Protein 7EID (pdb70)

Structure (mmCIF, N/CA/C/O backbone):
data_7EID
#
_entry.id   7EID
#
_cell.length_a   42.963
_cell.length_b   44.913
_cell.length_c   58.797
_cell.angle_alpha   84.86
_cell.angle_beta   86.09
_cell.angle_gamma   66.33
#
_symmetry.space_group_name_H-M   'P 1'
#
loop_
_entity.id
_entity.type
_entity.pdbx_description
1 polymer 'Protein AF-9'
2 polymer 'Histone H4'
3 non-polymer GLYCEROL
4 water water
#
loop_
_atom_site.group_PDB
_atom_site.id
_atom_site.type_symbol
_atom_site.label_atom_id
_atom_site.label_alt_id
_atom_site.label_comp_id
_atom_site.label_asym_id
_atom_site.label_entity_id
_atom_site.label_seq_id
_atom_site.pdbx_PDB_ins_code
_atom_site.Cartn_x
_atom_site.Cartn_y
_atom_site.Cartn_z
_atom_site.occupancy
_atom_site.B_iso_or_equiv
_atom_site.auth_seq_id
_atom_site.auth_comp_id
_atom_site.auth_asym_id
_atom_site.auth_atom_id
_atom_site.pdbx_PDB_model_num
ATOM 1 N N . MET A 1 8 ? 4.936 -9.694 -34.496 1.00 47.22 1 MET A N 1
ATOM 2 C CA . MET A 1 8 ? 3.582 -9.284 -34.968 1.00 46.71 1 MET A CA 1
ATOM 3 C C . MET A 1 8 ? 2.628 -10.475 -34.896 1.00 46.12 1 MET A C 1
ATOM 4 O O . MET A 1 8 ? 1.411 -10.294 -34.898 1.00 47.69 1 MET A O 1
ATOM 6 N N . ALA A 1 9 ? 3.190 -11.689 -34.829 1.00 44.56 2 ALA A N 1
ATOM 7 C CA . ALA A 1 9 ? 2.389 -12.890 -34.641 1.00 43.75 2 ALA A CA 1
ATOM 8 C C . ALA A 1 9 ? 1.942 -13.000 -33.185 1.00 43.25 2 ALA A C 1
ATOM 9 O O . ALA A 1 9 ? 0.849 -13.490 -32.908 1.00 42.29 2 ALA A O 1
ATOM 11 N N . SER A 1 10 ? 2.798 -12.531 -32.268 1.00 42.35 3 SER A N 1
ATOM 12 C CA . SER A 1 10 ? 2.620 -12.786 -30.848 1.00 41.70 3 SER A CA 1
ATOM 13 C C . SER A 1 10 ? 2.169 -11.526 -30.116 1.00 41.12 3 SER A C 1
ATOM 14 O O . SER A 1 10 ? 2.622 -10.422 -30.415 1.00 39.50 3 SER A O 1
ATOM 17 N N . SER A 1 11 ? 1.271 -11.734 -29.147 1.00 41.63 4 SER A N 1
ATOM 18 C CA . SER A 1 11 ? 0.774 -10.710 -28.245 1.00 41.03 4 SER A CA 1
ATOM 19 C C . SER A 1 11 ? 0.898 -11.221 -26.811 1.00 42.01 4 SER A C 1
ATOM 20 O O . SER A 1 11 ? 0.951 -12.428 -26.581 1.00 40.61 4 SER A O 1
ATOM 23 N N . CYS A 1 12 ? 0.927 -10.292 -25.849 1.00 42.90 5 CYS A N 1
ATOM 24 C CA . CYS A 1 12 ? 1.245 -10.645 -24.475 1.00 43.51 5 CYS A CA 1
ATOM 25 C C . CYS A 1 12 ? 0.398 -9.831 -23.501 1.00 41.70 5 CYS A C 1
ATOM 26 O O . CYS A 1 12 ? 0.248 -8.620 -23.656 1.00 41.34 5 CYS A O 1
ATOM 29 N N . ALA A 1 13 ? -0.154 -10.527 -22.501 1.00 39.48 6 ALA A N 1
ATOM 30 C CA . ALA A 1 13 ? -0.830 -9.908 -21.373 1.00 36.56 6 ALA A CA 1
ATOM 31 C C . ALA A 1 13 ? -0.235 -10.463 -20.083 1.00 35.91 6 ALA A C 1
ATOM 32 O O . ALA A 1 13 ? -0.288 -11.668 -19.839 1.00 34.45 6 ALA A O 1
ATOM 34 N N . VAL A 1 14 ? 0.353 -9.569 -19.280 1.00 35.32 7 VAL A N 1
ATOM 35 C CA . VAL A 1 14 ? 0.991 -9.954 -18.033 1.00 34.79 7 VAL A CA 1
ATOM 36 C C . VAL A 1 14 ? 0.129 -9.461 -16.874 1.00 34.92 7 VAL A C 1
ATOM 37 O O . VAL A 1 14 ? -0.238 -8.289 -16.815 1.00 34.66 7 VAL A O 1
ATOM 41 N N . GLN A 1 15 ? -0.170 -10.378 -15.953 1.00 34.08 8 GLN A N 1
ATOM 42 C CA . GLN A 1 15 ? -1.021 -10.095 -14.812 1.00 34.93 8 GLN A CA 1
ATOM 43 C C . GLN A 1 15 ? -0.197 -10.244 -13.532 1.00 33.59 8 GLN A C 1
ATOM 44 O O . GLN A 1 15 ? 0.561 -11.202 -13.394 1.00 33.29 8 GLN A O 1
ATOM 50 N N . VAL A 1 16 ? -0.333 -9.275 -12.614 1.00 31.56 9 VAL A N 1
ATOM 51 C CA . VAL A 1 16 ? 0.371 -9.324 -11.338 1.00 31.23 9 VAL A CA 1
ATOM 52 C C . VAL A 1 16 ? -0.611 -9.113 -10.189 1.00 30.15 9 VAL A C 1
ATOM 53 O O . VAL A 1 16 ? -1.544 -8.318 -10.286 1.00 30.20 9 VAL A O 1
ATOM 57 N N . LYS A 1 17 ? -0.368 -9.833 -9.092 1.00 29.44 10 LYS A N 1
ATOM 58 C CA . LYS A 1 17 ? -1.250 -9.797 -7.940 1.00 28.95 10 LYS A CA 1
ATOM 59 C C . LYS A 1 17 ? -0.636 -8.926 -6.848 1.00 27.30 10 LYS A C 1
ATOM 60 O O . LYS A 1 17 ? 0.504 -9.139 -6.437 1.00 27.35 10 LYS A O 1
ATOM 66 N N . LEU A 1 18 ? -1.409 -7.926 -6.416 1.00 25.74 11 LEU A N 1
ATOM 67 C CA . LEU A 1 18 ? -1.070 -7.107 -5.266 1.00 24.85 11 LEU A CA 1
ATOM 68 C C . LEU A 1 18 ? -2.048 -7.435 -4.148 1.00 24.56 11 LEU A C 1
ATOM 69 O O . LEU A 1 18 ? -3.199 -7.786 -4.402 1.00 24.45 11 LEU A O 1
ATOM 74 N N . GLU A 1 19 ? -1.572 -7.305 -2.910 1.00 23.30 12 GLU A N 1
ATOM 75 C CA . GLU A 1 19 ? -2.441 -7.418 -1.756 1.00 23.05 12 GLU A CA 1
ATOM 76 C C . GLU A 1 19 ? -2.296 -6.144 -0.932 1.00 21.95 12 GLU A C 1
ATOM 77 O O . GLU A 1 19 ? -1.198 -5.800 -0.498 1.00 21.75 12 GLU A O 1
ATOM 83 N N . LEU A 1 20 ? -3.414 -5.437 -0.756 1.00 21.30 13 LEU A N 1
ATOM 84 C CA . LEU A 1 20 ? -3.480 -4.305 0.153 1.00 20.77 13 LEU A CA 1
ATOM 85 C C . LEU A 1 20 ? -4.207 -4.766 1.413 1.00 20.00 13 LEU A C 1
ATOM 86 O O . LEU A 1 20 ? -5.105 -5.597 1.339 1.00 20.32 13 LEU A O 1
ATOM 91 N N . GLY A 1 21 ? -3.818 -4.230 2.571 1.00 19.42 14 GLY A N 1
ATOM 92 C CA . GLY A 1 21 ? -4.514 -4.599 3.790 1.00 19.10 14 GLY A CA 1
ATOM 93 C C . GLY A 1 21 ? -4.094 -3.752 4.984 1.00 19.54 14 GLY A C 1
ATOM 94 O O . GLY A 1 21 ? -3.190 -2.924 4.885 1.00 19.06 14 GLY A O 1
ATOM 95 N N . HIS A 1 22 ? -4.773 -3.979 6.112 1.00 19.40 15 HIS A N 1
ATOM 96 C CA . HIS A 1 22 ? -4.457 -3.262 7.334 1.00 19.94 15 HIS A CA 1
ATOM 97 C C . HIS A 1 22 ? -4.907 -4.046 8.563 1.00 20.84 15 HIS A C 1
ATOM 98 O O . HIS A 1 22 ? -5.807 -4.884 8.501 1.00 20.47 15 HIS A O 1
ATOM 105 N N . ARG A 1 23 ? -4.224 -3.761 9.670 1.00 22.70 16 ARG A N 1
ATOM 106 C CA . ARG A 1 23 ? -4.620 -4.220 10.987 1.00 25.11 16 ARG A CA 1
ATOM 107 C C . ARG A 1 23 ? -4.794 -2.988 11.864 1.00 25.17 16 ARG A C 1
ATOM 108 O O . ARG A 1 23 ? -4.101 -1.992 11.667 1.00 24.40 16 ARG A O 1
ATOM 116 N N . ALA A 1 24 ? -5.729 -3.075 12.815 1.00 25.66 17 ALA A N 1
ATOM 117 C CA . ALA A 1 24 ? -6.006 -1.990 13.741 1.00 27.55 17 ALA A CA 1
ATOM 118 C C . ALA A 1 24 ? -6.474 -2.577 15.067 1.00 29.32 17 ALA A C 1
ATOM 119 O O . ALA A 1 24 ? -7.361 -3.428 15.095 1.00 29.82 17 ALA A O 1
ATOM 121 N N . GLN A 1 25 ? -5.862 -2.096 16.154 1.00 31.77 18 GLN A N 1
ATOM 122 C CA . GLN A 1 25 ? -6.131 -2.583 17.495 1.00 33.47 18 GLN A CA 1
ATOM 123 C C . GLN A 1 25 ? -6.238 -1.387 18.437 1.00 32.28 18 GLN A C 1
ATOM 124 O O . GLN A 1 25 ? -5.484 -0.424 18.309 1.00 30.43 18 GLN A O 1
ATOM 130 N N . VAL A 1 26 ? -7.187 -1.462 19.377 1.00 31.88 19 VAL A N 1
ATOM 131 C CA . VAL A 1 26 ? -7.333 -0.447 20.410 1.00 33.02 19 VAL A CA 1
ATOM 132 C C . VAL A 1 26 ? -6.179 -0.596 21.400 1.00 33.70 19 VAL A C 1
ATOM 133 O O . VAL A 1 26 ? -5.854 -1.706 21.815 1.00 35.55 19 VAL A O 1
ATOM 137 N N . ARG A 1 27 ? -5.559 0.535 21.755 1.00 35.41 20 ARG A N 1
ATOM 138 C CA . ARG A 1 27 ? -4.466 0.569 22.715 1.00 37.97 20 ARG A CA 1
ATOM 139 C C . ARG A 1 27 ? -5.003 0.284 24.116 1.00 41.25 20 ARG A C 1
ATOM 140 O O . ARG A 1 27 ? -6.161 0.573 24.414 1.00 41.37 20 ARG A O 1
ATOM 148 N N . LYS A 1 28 ? -4.141 -0.283 24.970 1.00 45.80 21 LYS A N 1
ATOM 149 C CA . LYS A 1 28 ? -4.473 -0.502 26.369 1.00 48.85 21 LYS A CA 1
ATOM 150 C C . LYS A 1 28 ? -4.647 0.853 27.052 1.00 49.25 21 LYS A C 1
ATOM 151 O O . LYS A 1 28 ? -5.611 1.060 27.786 1.00 49.68 21 LYS A O 1
ATOM 157 N N . LYS A 1 29 ? -3.713 1.773 26.777 1.00 50.24 22 LYS A N 1
ATOM 158 C CA . LYS A 1 29 ? -3.827 3.155 27.215 1.00 50.93 22 LYS A CA 1
ATOM 159 C C . LYS A 1 29 ? -3.620 4.077 26.017 1.00 49.71 22 LYS A C 1
ATOM 160 O O . LYS A 1 29 ? -2.679 3.888 25.247 1.00 49.20 22 LYS A O 1
ATOM 166 N N . PRO A 1 30 ? -4.489 5.097 25.816 1.00 47.90 23 PRO A N 1
ATOM 167 C CA . PRO A 1 30 ? -4.297 6.070 24.740 1.00 46.77 23 PRO A CA 1
ATOM 168 C C . PRO A 1 30 ? -3.061 6.939 24.957 1.00 46.31 23 PRO A C 1
ATOM 169 O O . PRO A 1 30 ? -2.649 7.160 26.093 1.00 47.11 23 PRO A O 1
ATOM 173 N N . THR A 1 31 ? -2.487 7.426 23.849 1.00 44.27 24 THR A N 1
ATOM 174 C CA . THR A 1 31 ? -1.293 8.257 23.874 1.00 42.59 24 THR A CA 1
ATOM 175 C C . THR A 1 31 ? -1.622 9.619 24.481 1.00 43.45 24 THR A C 1
ATOM 176 O O . THR A 1 31 ? -2.789 9.948 24.687 1.00 42.67 24 THR A O 1
ATOM 180 N N . VAL A 1 32 ? -0.570 10.412 24.722 1.00 45.54 25 VAL A N 1
ATOM 181 C CA . VAL A 1 32 ? -0.679 11.730 25.330 1.00 45.85 25 VAL A CA 1
ATOM 182 C C . VAL A 1 32 ? -1.527 12.645 24.449 1.00 45.53 25 VAL A C 1
ATOM 183 O O . VAL A 1 32 ? -2.153 13.575 24.952 1.00 47.64 25 VAL A O 1
ATOM 187 N N . GLU A 1 33 ? -1.548 12.369 23.137 1.00 43.76 26 GLU A N 1
ATOM 188 C CA . GLU A 1 33 ? -2.277 13.197 22.188 1.00 41.14 26 GLU A CA 1
ATOM 189 C C . GLU A 1 33 ? -3.736 12.753 22.126 1.00 38.71 26 GLU A C 1
ATOM 190 O O . GLU A 1 33 ? -4.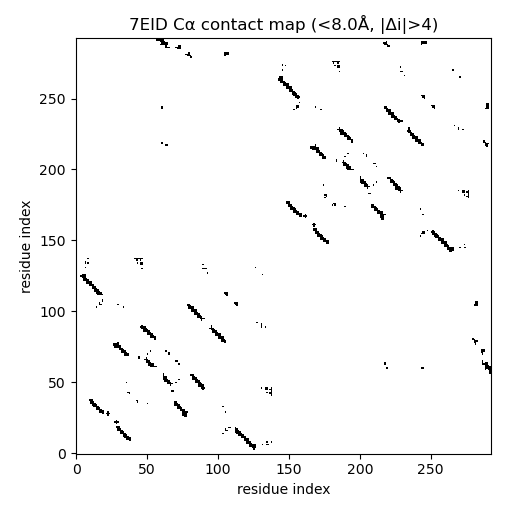574 13.448 21.558 1.00 38.34 26 GLU A O 1
ATOM 196 N N . GLY A 1 34 ? -4.025 11.584 22.705 1.00 36.77 27 GLY A N 1
ATOM 197 C CA . GLY A 1 34 ? -5.368 11.032 22.691 1.00 35.38 27 GLY A CA 1
ATOM 198 C C . GLY A 1 34 ? -5.579 10.046 21.543 1.00 34.28 27 GLY A C 1
ATOM 199 O O . GLY A 1 34 ? -6.708 9.845 21.103 1.00 34.33 27 GLY A O 1
ATOM 200 N N . PHE A 1 35 ? -4.485 9.438 21.063 1.00 32.05 28 PHE A N 1
ATOM 201 C CA . PHE A 1 35 ? -4.576 8.413 20.033 1.00 30.36 28 PHE A CA 1
ATOM 202 C C . PHE A 1 35 ? -4.956 7.088 20.687 1.00 29.19 28 PHE A C 1
ATOM 203 O O . PHE A 1 35 ? -4.238 6.594 21.551 1.00 29.28 28 PHE A O 1
ATOM 211 N N . THR A 1 36 ? -6.077 6.512 20.239 1.00 28.11 29 THR A N 1
ATOM 212 C CA . THR A 1 36 ? -6.707 5.392 20.919 1.00 27.80 29 THR A CA 1
ATOM 213 C C . THR A 1 36 ? -6.355 4.066 20.245 1.00 27.48 29 THR A C 1
ATOM 214 O O . THR A 1 36 ? -6.494 3.007 20.860 1.00 26.67 29 THR A O 1
ATOM 218 N N . HIS A 1 37 ? -5.925 4.137 18.978 1.00 26.00 30 HIS A N 1
ATOM 219 C CA . HIS A 1 37 ? -5.714 2.952 18.162 1.00 25.81 30 HIS A CA 1
ATOM 220 C C . HIS A 1 37 ? -4.283 2.907 17.636 1.00 25.42 30 HIS A C 1
ATOM 221 O O . HIS A 1 37 ? -3.692 3.941 17.326 1.00 25.56 30 HIS A O 1
ATOM 228 N N . ASP A 1 38 ? -3.758 1.683 17.515 1.00 25.53 31 ASP A N 1
ATOM 229 C CA . ASP A 1 38 ? -2.562 1.415 16.733 1.00 25.53 31 ASP A CA 1
ATOM 230 C C . ASP A 1 38 ? -2.982 0.696 15.455 1.00 24.53 31 ASP A C 1
ATOM 231 O O . ASP A 1 38 ? -3.770 -0.247 15.499 1.00 24.16 31 ASP A O 1
ATOM 236 N N . TRP A 1 39 ? -2.451 1.148 14.315 1.00 23.48 32 TRP A N 1
ATOM 237 C CA . TRP A 1 39 ? -2.769 0.479 13.066 1.00 22.44 32 TRP A CA 1
ATOM 238 C C . TRP A 1 39 ? -1.533 0.324 12.184 1.00 22.06 32 TRP A C 1
ATOM 239 O O . TRP A 1 39 ? -0.499 0.942 12.424 1.00 21.83 32 TRP A O 1
ATOM 250 N N . MET A 1 40 ? -1.674 -0.528 11.165 1.00 21.63 33 MET A N 1
ATOM 251 C CA . MET A 1 40 ? -0.631 -0.787 10.191 1.00 21.36 33 MET A CA 1
ATOM 252 C C . MET A 1 40 ? -1.305 -1.058 8.851 1.00 20.33 33 MET A C 1
ATOM 253 O O . MET A 1 40 ? -2.259 -1.828 8.784 1.00 19.42 33 MET A O 1
ATOM 258 N N . VAL A 1 41 ? -0.823 -0.380 7.803 1.00 19.05 34 VAL A N 1
ATOM 259 C CA . VAL A 1 41 ? -1.346 -0.555 6.458 1.00 18.56 34 VAL A CA 1
ATOM 260 C C . VAL A 1 41 ? -0.205 -1.066 5.582 1.00 18.52 34 VAL A C 1
ATOM 261 O O . VAL A 1 41 ? 0.949 -0.728 5.831 1.00 18.40 34 VAL A O 1
ATOM 265 N N . PHE A 1 42 ? -0.520 -1.891 4.575 1.00 18.44 35 PHE A N 1
ATOM 266 C CA . PHE A 1 42 ? 0.546 -2.472 3.774 1.00 18.66 35 PHE A CA 1
ATOM 267 C C . PHE A 1 42 ? 0.113 -2.702 2.330 1.00 18.62 35 PHE A C 1
ATOM 268 O O . PHE A 1 42 ? -1.075 -2.771 2.020 1.00 18.44 35 PHE A O 1
ATOM 276 N N . VAL A 1 43 ? 1.124 -2.812 1.462 1.00 18.34 36 VAL A N 1
ATOM 277 C CA . VAL A 1 43 ? 1.005 -3.345 0.115 1.00 18.77 36 VAL A CA 1
ATOM 278 C C . VAL A 1 43 ? 2.069 -4.430 -0.004 1.00 19.14 36 VAL A C 1
ATOM 279 O O . VAL A 1 43 ? 3.229 -4.202 0.343 1.00 18.79 36 VAL A O 1
ATOM 283 N N . ARG A 1 44 ? 1.658 -5.609 -0.478 1.00 19.03 37 ARG A N 1
ATOM 284 C CA . ARG A 1 44 ? 2.581 -6.719 -0.619 1.00 19.57 37 ARG A CA 1
ATOM 285 C C . ARG A 1 44 ? 2.151 -7.588 -1.795 1.00 19.70 37 ARG A C 1
ATOM 286 O O . ARG A 1 44 ? 1.081 -7.391 -2.369 1.00 19.31 37 ARG A O 1
ATOM 294 N N . GLY A 1 45 ? 3.014 -8.549 -2.139 1.00 20.70 38 GLY A N 1
ATOM 295 C CA . GLY A 1 45 ? 2.657 -9.595 -3.081 1.00 20.69 38 GLY A CA 1
ATOM 296 C C . GLY A 1 45 ? 2.192 -10.846 -2.341 1.00 21.42 38 GLY A C 1
ATOM 297 O O . GLY A 1 45 ? 2.237 -10.897 -1.109 1.00 20.78 38 GLY A O 1
ATOM 298 N N . PRO A 1 46 ? 1.714 -11.881 -3.070 1.00 21.82 39 PRO A N 1
ATOM 299 C CA . PRO A 1 46 ? 1.411 -13.182 -2.466 1.00 22.51 39 PRO A CA 1
ATOM 300 C C . PRO A 1 46 ? 2.662 -13.801 -1.846 1.00 23.07 39 PRO A C 1
ATOM 301 O O . PRO A 1 46 ? 3.759 -13.275 -2.017 1.00 22.35 39 PRO A O 1
ATOM 305 N N . GLU A 1 47 ? 2.487 -14.918 -1.125 1.00 24.99 40 GLU A N 1
ATOM 306 C CA . GLU A 1 47 ? 3.604 -15.674 -0.577 1.00 26.79 40 GLU A CA 1
ATOM 307 C C . GLU A 1 47 ? 4.552 -16.065 -1.708 1.00 27.04 40 GLU A C 1
ATOM 308 O O . GLU A 1 47 ? 4.102 -16.511 -2.760 1.00 26.04 40 GLU A O 1
ATOM 314 N N . HIS A 1 48 ? 5.859 -15.911 -1.457 1.00 28.87 41 HIS A N 1
ATOM 315 C CA . HIS A 1 48 ? 6.928 -16.340 -2.351 1.00 31.35 41 HIS A CA 1
ATOM 316 C C . HIS A 1 48 ? 7.027 -15.433 -3.577 1.00 32.31 41 HIS A C 1
ATOM 317 O O . HIS A 1 48 ? 7.496 -15.865 -4.630 1.00 33.07 41 HIS A O 1
ATOM 324 N N . SER A 1 49 ? 6.588 -14.176 -3.434 1.00 31.52 42 SER A N 1
ATOM 325 C CA . SER A 1 49 ? 6.642 -13.216 -4.526 1.00 32.04 42 SER A CA 1
ATOM 326 C C . SER A 1 49 ? 7.742 -12.190 -4.263 1.00 32.51 42 SER A C 1
ATOM 327 O O . SER A 1 49 ? 8.198 -12.037 -3.133 1.00 33.19 42 SER A O 1
ATOM 330 N N . ASN A 1 50 ? 8.151 -11.482 -5.321 1.00 33.01 43 ASN A N 1
ATOM 331 C CA . ASN A 1 50 ? 9.150 -10.433 -5.204 1.00 33.22 43 ASN A CA 1
ATOM 332 C C . ASN A 1 50 ? 8.709 -9.227 -6.031 1.00 31.20 43 ASN A C 1
ATOM 333 O O . ASN A 1 50 ? 9.263 -8.967 -7.095 1.00 31.25 43 ASN A O 1
ATOM 338 N N . ILE A 1 51 ? 7.733 -8.470 -5.512 1.00 29.30 44 ILE A N 1
ATOM 339 C CA . ILE A 1 51 ? 7.113 -7.395 -6.275 1.00 28.18 44 ILE A CA 1
ATOM 340 C C . ILE A 1 51 ? 8.076 -6.218 -6.443 1.00 27.69 44 ILE A C 1
ATOM 341 O O . ILE A 1 51 ? 7.856 -5.362 -7.297 1.00 27.13 44 ILE A O 1
ATOM 346 N N . GLN A 1 52 ? 9.153 -6.198 -5.650 1.00 28.54 45 GLN A N 1
ATOM 347 C CA . GLN A 1 52 ? 10.130 -5.120 -5.704 1.00 29.60 45 GLN A CA 1
ATOM 348 C C . GLN A 1 52 ? 10.799 -5.069 -7.078 1.00 29.66 45 GLN A C 1
ATOM 349 O O . GLN A 1 52 ? 11.339 -4.034 -7.462 1.00 29.34 45 GLN A O 1
ATOM 355 N N . HIS A 1 53 ? 10.739 -6.183 -7.822 1.00 30.33 46 HIS A N 1
ATOM 356 C CA . HIS A 1 53 ? 11.300 -6.242 -9.163 1.00 30.77 46 HIS A CA 1
ATOM 357 C C . HIS A 1 53 ? 10.648 -5.204 -10.076 1.00 30.29 46 HIS A C 1
ATOM 358 O O . HIS A 1 53 ? 11.312 -4.651 -10.950 1.00 30.36 46 HIS A O 1
ATOM 365 N N . PHE A 1 54 ? 9.354 -4.933 -9.864 1.00 28.82 47 PHE A N 1
ATOM 366 C CA . PHE A 1 54 ? 8.644 -4.017 -10.745 1.00 27.46 47 PHE A CA 1
ATOM 367 C C . PHE A 1 54 ? 8.116 -2.800 -9.986 1.00 27.32 47 PHE A C 1
ATOM 368 O O . PHE A 1 54 ? 7.643 -1.853 -10.610 1.00 27.96 47 PHE A O 1
ATOM 376 N N . VAL A 1 55 ? 8.182 -2.828 -8.650 1.00 26.41 48 VAL A N 1
ATOM 377 C CA . VAL A 1 55 ? 7.684 -1.707 -7.862 1.00 26.10 48 VAL A CA 1
ATOM 378 C C . VAL A 1 55 ? 8.840 -0.750 -7.577 1.00 26.31 48 VAL A C 1
ATOM 379 O O . VAL A 1 55 ? 9.844 -1.148 -6.986 1.00 25.60 48 VAL A O 1
ATOM 383 N N . GLU A 1 56 ? 8.679 0.509 -8.014 1.00 26.61 49 GLU A N 1
ATOM 384 C CA . GLU A 1 56 ? 9.661 1.554 -7.771 1.00 27.78 49 GLU A CA 1
ATOM 385 C C . GLU A 1 56 ? 9.541 2.044 -6.330 1.00 25.93 49 GLU A C 1
ATOM 386 O O . GLU A 1 56 ? 10.540 2.142 -5.621 1.00 24.54 49 GLU A O 1
ATOM 392 N N . LYS A 1 57 ? 8.309 2.370 -5.923 1.00 24.09 50 LYS A N 1
ATOM 393 C CA . LYS A 1 57 ? 8.017 2.818 -4.570 1.00 23.50 50 LYS A CA 1
ATOM 394 C C . LYS A 1 57 ? 6.512 2.731 -4.336 1.00 22.38 50 LYS A C 1
ATOM 395 O O . LYS A 1 57 ? 5.728 2.653 -5.281 1.00 22.64 50 LYS A O 1
ATOM 401 N N . VAL A 1 58 ? 6.124 2.758 -3.061 1.00 21.23 51 VAL A N 1
ATOM 402 C CA . VAL A 1 58 ? 4.721 2.868 -2.701 1.00 20.47 51 VAL A CA 1
ATOM 403 C C . VAL A 1 58 ? 4.564 4.136 -1.871 1.00 20.16 51 VAL A C 1
ATOM 404 O O . VAL A 1 58 ? 5.352 4.389 -0.961 1.00 19.99 51 VAL A O 1
ATOM 408 N N . VAL A 1 59 ? 3.545 4.929 -2.212 1.00 20.56 52 VAL A N 1
ATOM 409 C CA . VAL A 1 59 ? 3.252 6.149 -1.483 1.00 20.48 52 VAL A CA 1
ATOM 410 C C . VAL A 1 59 ? 1.901 5.984 -0.792 1.00 19.89 52 VAL A C 1
ATOM 411 O O . VAL A 1 59 ? 0.906 5.679 -1.445 1.00 20.25 52 VAL A O 1
ATOM 415 N N . PHE A 1 60 ? 1.895 6.172 0.534 1.00 19.39 53 PHE A N 1
ATOM 416 C CA . PHE A 1 60 ? 0.692 6.109 1.349 1.00 19.42 53 PHE A CA 1
ATOM 417 C C . PHE A 1 60 ? 0.299 7.525 1.754 1.00 19.95 53 PHE A C 1
ATOM 418 O O . PHE A 1 60 ? 1.019 8.176 2.512 1.00 19.92 53 PHE A O 1
ATOM 426 N N . HIS A 1 61 ? -0.843 7.992 1.238 1.00 20.31 54 HIS A N 1
ATOM 427 C CA . HIS A 1 61 ? -1.291 9.352 1.490 1.00 2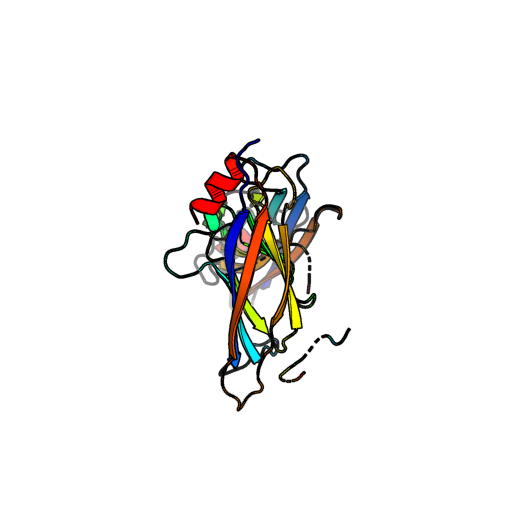0.59 54 HIS A CA 1
ATOM 428 C C . HIS A 1 61 ? -2.135 9.396 2.759 1.00 20.42 54 HIS A C 1
ATOM 429 O O . HIS A 1 61 ? -3.338 9.153 2.710 1.00 19.67 54 HIS A O 1
ATOM 436 N N . LEU A 1 62 ? -1.501 9.726 3.889 1.00 20.58 55 LEU A N 1
ATOM 437 C CA . LEU A 1 62 ? -2.207 9.754 5.162 1.00 22.01 55 LEU A CA 1
ATOM 438 C C . LEU A 1 62 ? -3.063 11.015 5.251 1.00 22.59 55 LEU A C 1
ATOM 439 O O . LEU A 1 62 ? -2.839 11.980 4.524 1.00 23.54 55 LEU A O 1
ATOM 444 N N . HIS A 1 63 ? -4.032 10.989 6.170 1.00 24.26 56 HIS A N 1
ATOM 445 C CA . HIS A 1 63 ? -4.878 12.132 6.470 1.00 26.02 56 HIS A CA 1
ATOM 446 C C . HIS A 1 63 ? -4.007 13.310 6.904 1.00 27.36 56 HIS A C 1
ATOM 447 O O . HIS A 1 63 ? -3.007 13.119 7.593 1.00 26.95 56 HIS A O 1
ATOM 454 N N . GLU A 1 64 ? -4.422 14.521 6.507 1.00 29.27 57 GLU A N 1
ATOM 455 C CA . GLU A 1 64 ? -3.635 15.740 6.635 1.00 31.45 57 GLU A CA 1
ATOM 456 C C . GLU A 1 64 ? -3.240 16.000 8.089 1.00 30.90 57 GLU A C 1
ATOM 457 O O . GLU A 1 64 ? -2.287 16.734 8.345 1.00 31.47 57 GLU A O 1
ATOM 463 N N . SER A 1 65 ? -3.964 15.386 9.034 1.00 29.04 58 SER A N 1
ATOM 464 C CA . SER A 1 65 ? -3.722 15.592 10.453 1.00 28.43 58 SER A CA 1
ATOM 465 C C . SER A 1 65 ? -2.433 14.904 10.902 1.00 27.75 58 SER A C 1
ATOM 466 O O . SER A 1 65 ? -1.921 15.200 11.979 1.00 27.41 58 SER A O 1
ATOM 469 N N . PHE A 1 66 ? -1.916 13.985 10.078 1.00 26.55 59 PHE A N 1
ATOM 470 C CA . PHE A 1 66 ? -0.659 13.317 10.380 1.00 26.17 59 PHE A CA 1
ATOM 471 C C . PHE A 1 66 ? 0.512 14.192 9.943 1.00 26.00 59 PHE A C 1
ATOM 472 O O . PHE A 1 66 ? 0.447 14.845 8.905 1.00 25.72 59 PHE A O 1
ATOM 480 N N . PRO A 1 67 ? 1.626 14.230 10.710 1.00 26.04 60 PRO A N 1
ATOM 481 C CA . PRO A 1 67 ? 2.841 14.893 10.238 1.00 26.20 60 PRO A CA 1
ATOM 482 C C . PRO A 1 67 ? 3.428 14.094 9.075 1.00 26.09 60 PRO A C 1
ATOM 483 O O . PRO A 1 67 ? 3.315 12.868 9.045 1.00 26.31 60 PRO A O 1
ATOM 487 N N . ARG A 1 68 ? 4.020 14.812 8.111 1.00 25.83 61 ARG A N 1
ATOM 488 C CA . ARG A 1 68 ? 4.668 14.225 6.945 1.00 26.52 61 ARG A CA 1
ATOM 489 C C . ARG A 1 68 ? 3.725 13.225 6.275 1.00 26.29 61 ARG A C 1
ATOM 490 O O . ARG A 1 68 ? 4.082 12.061 6.100 1.00 25.88 61 ARG A O 1
ATOM 498 N N . PRO A 1 69 ? 2.512 13.651 5.849 1.00 26.74 62 PRO A N 1
ATOM 499 C CA . PRO A 1 69 ? 1.435 12.714 5.513 1.00 26.92 62 PRO A CA 1
ATOM 500 C C . PRO A 1 69 ? 1.649 11.857 4.263 1.00 27.67 62 PRO A C 1
ATOM 501 O O . PRO A 1 69 ? 1.013 10.813 4.115 1.00 27.73 62 PRO A O 1
ATOM 505 N N . LYS A 1 70 ? 2.537 12.302 3.366 1.00 27.37 63 LYS A N 1
ATOM 506 C CA . LYS A 1 70 ? 2.807 11.557 2.146 1.00 27.24 63 LYS A CA 1
ATOM 507 C C . LYS A 1 70 ? 3.947 10.572 2.402 1.00 26.01 63 LYS A C 1
ATOM 508 O O . LYS A 1 70 ? 5.105 10.857 2.102 1.00 25.70 63 LYS A O 1
ATOM 514 N N . ARG A 1 71 ? 3.606 9.405 2.959 1.00 24.26 64 ARG A N 1
ATOM 515 C CA . ARG A 1 71 ? 4.614 8.456 3.407 1.00 23.55 64 ARG A CA 1
ATOM 516 C C . ARG A 1 71 ? 5.107 7.6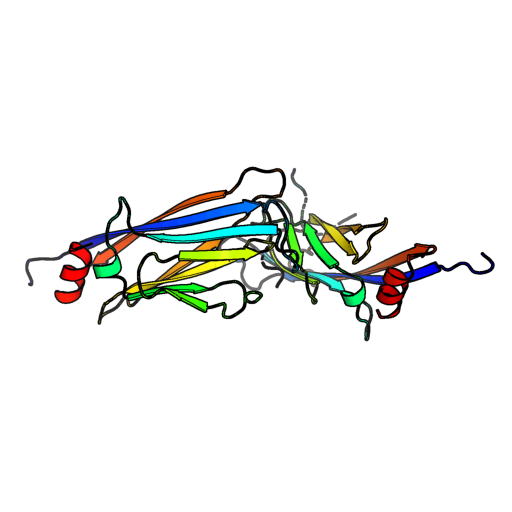34 2.220 1.00 23.23 64 ARG A C 1
ATOM 517 O O . ARG A 1 71 ? 4.307 7.116 1.445 1.00 22.64 64 ARG A O 1
ATOM 525 N N . VAL A 1 72 ? 6.435 7.515 2.098 1.00 22.76 65 VAL A N 1
ATOM 526 C CA . VAL A 1 72 ? 7.043 6.899 0.930 1.00 23.41 65 VAL A CA 1
ATOM 527 C C . VAL A 1 72 ? 7.825 5.662 1.370 1.00 23.87 65 VAL A C 1
ATOM 528 O O . VAL A 1 72 ? 8.630 5.730 2.294 1.00 23.55 65 VAL A O 1
ATOM 532 N N . CYS A 1 73 ? 7.575 4.533 0.698 1.00 24.11 66 CYS A N 1
ATOM 533 C CA . CYS A 1 73 ? 8.354 3.327 0.922 1.00 25.30 66 CYS A CA 1
ATOM 534 C C . CYS A 1 73 ? 8.982 2.897 -0.399 1.00 26.35 66 CYS A C 1
ATOM 535 O O . CYS A 1 73 ? 8.271 2.506 -1.321 1.00 24.88 66 CYS A O 1
ATOM 538 N N . LYS A 1 74 ? 10.317 2.977 -0.474 1.00 28.35 67 LYS A N 1
ATOM 539 C CA . LYS A 1 74 ? 11.035 2.670 -1.703 1.00 30.67 67 LYS A CA 1
ATOM 540 C C . LYS A 1 74 ? 11.474 1.210 -1.721 1.00 31.61 67 LYS A C 1
ATOM 541 O O . LYS A 1 74 ? 11.788 0.677 -2.783 1.00 33.35 67 LYS A O 1
ATOM 547 N N . ASP A 1 75 ? 11.493 0.578 -0.542 1.00 32.44 68 ASP A N 1
ATOM 548 C CA . ASP A 1 75 ? 11.941 -0.798 -0.409 1.00 33.37 68 ASP A CA 1
ATOM 549 C C . ASP A 1 75 ? 10.931 -1.573 0.431 1.00 32.51 68 ASP A C 1
ATOM 550 O O . ASP A 1 75 ? 10.295 -0.994 1.310 1.00 32.64 68 ASP A O 1
ATOM 555 N N . PRO A 1 76 ? 10.750 -2.895 0.192 1.00 31.89 69 PRO A N 1
ATOM 556 C CA . PRO A 1 76 ? 9.887 -3.717 1.042 1.00 31.67 69 PRO A CA 1
ATOM 557 C C . PRO A 1 76 ? 10.441 -3.801 2.465 1.00 32.49 69 PRO A C 1
ATOM 558 O O . PRO A 1 76 ? 11.653 -3.718 2.661 1.00 34.19 69 PRO A O 1
ATOM 562 N N . PRO A 1 77 ? 9.580 -3.940 3.504 1.00 30.57 70 PRO A N 1
ATOM 563 C CA . PRO A 1 77 ? 8.131 -4.020 3.317 1.00 28.29 70 PRO A CA 1
ATOM 564 C C . PRO A 1 77 ? 7.540 -2.645 3.020 1.00 25.98 70 PRO A C 1
ATOM 565 O O . PRO A 1 77 ? 8.043 -1.631 3.499 1.00 25.48 70 PRO A O 1
ATOM 569 N N . TYR A 1 78 ? 6.476 -2.625 2.213 1.00 22.96 71 TYR A N 1
ATOM 570 C CA . TYR A 1 78 ? 5.774 -1.384 1.941 1.00 21.62 71 TYR A CA 1
ATOM 571 C C . TYR A 1 78 ? 4.630 -1.255 2.939 1.00 21.17 71 TYR A C 1
ATOM 572 O O . TYR A 1 78 ? 3.552 -1.805 2.723 1.00 19.48 71 TYR A O 1
ATOM 581 N N . LYS A 1 79 ? 4.883 -0.543 4.042 1.00 21.52 72 LYS A N 1
ATOM 582 C CA . LYS A 1 79 ? 3.870 -0.422 5.079 1.00 22.17 72 LYS A CA 1
ATOM 583 C C . LYS A 1 79 ? 4.128 0.808 5.944 1.00 21.82 72 LYS A C 1
ATOM 584 O O . LYS A 1 79 ? 5.250 1.298 6.025 1.00 22.08 72 LYS A O 1
ATOM 590 N N . VAL A 1 80 ? 3.058 1.278 6.594 1.00 21.53 73 VAL A N 1
ATOM 591 C CA . VAL A 1 80 ? 3.116 2.359 7.562 1.00 20.74 73 VAL A CA 1
ATOM 592 C C . VAL A 1 80 ? 2.503 1.850 8.864 1.00 21.36 73 VAL A C 1
ATOM 593 O O . VAL A 1 80 ? 1.433 1.248 8.849 1.00 21.13 73 VAL A O 1
ATOM 597 N N . GLU A 1 81 ? 3.207 2.097 9.975 1.00 22.29 74 GLU A N 1
ATOM 598 C CA . GLU A 1 81 ? 2.754 1.765 11.315 1.00 23.73 74 GLU A CA 1
ATOM 599 C C . GLU A 1 81 ? 2.500 3.074 12.053 1.00 23.54 74 GLU A C 1
ATOM 600 O O . GLU A 1 81 ? 3.402 3.899 12.179 1.00 22.81 74 GLU A O 1
ATOM 606 N N . GLU A 1 82 ? 1.260 3.266 12.516 1.00 23.75 75 GLU A N 1
ATOM 607 C CA . GLU A 1 82 ? 0.885 4.534 13.120 1.00 23.75 75 GLU A CA 1
ATOM 608 C C . GLU A 1 82 ? -0.087 4.317 14.275 1.00 24.16 75 GLU A C 1
ATOM 609 O O . GLU A 1 82 ? -0.567 3.207 14.507 1.00 24.52 75 GLU A O 1
ATOM 615 N N . SER A 1 83 ? -0.336 5.415 14.995 1.00 23.47 76 SER A N 1
ATOM 616 C CA . SER A 1 83 ? -1.355 5.508 16.022 1.00 23.03 76 SER A CA 1
ATOM 617 C C . SER A 1 83 ? -2.277 6.672 15.675 1.00 22.77 76 SER A C 1
ATOM 618 O O . SER A 1 83 ? -1.830 7.677 15.125 1.00 22.74 76 SER A O 1
ATOM 621 N N . GLY A 1 84 ? -3.567 6.519 15.985 1.00 22.64 77 GLY A N 1
ATOM 622 C CA . GLY A 1 84 ? -4.527 7.575 15.721 1.00 22.71 77 GLY A CA 1
ATOM 623 C C . GLY A 1 84 ? -5.815 7.392 16.515 1.00 23.12 77 GLY A C 1
ATOM 624 O O . GLY A 1 84 ? -5.878 6.562 17.421 1.00 24.00 77 GLY A O 1
ATOM 625 N N . TYR A 1 85 ? -6.838 8.172 16.149 1.00 24.13 78 TYR A N 1
ATOM 626 C CA . TYR A 1 85 ? -8.105 8.147 16.863 1.00 24.38 78 TYR A CA 1
ATOM 627 C C . TYR A 1 85 ? -9.255 7.779 15.928 1.00 23.77 78 TYR A C 1
ATOM 628 O O . TYR A 1 85 ? -10.356 7.514 16.403 1.00 24.90 78 TYR A O 1
ATOM 637 N N . ALA A 1 86 ? -9.004 7.756 14.611 1.00 22.86 79 ALA A N 1
ATOM 638 C CA . ALA A 1 86 ? -10.070 7.478 13.657 1.00 22.49 79 ALA A CA 1
ATOM 639 C C . ALA A 1 86 ? -9.503 6.996 12.324 1.00 22.32 79 ALA A C 1
ATOM 640 O O . ALA A 1 86 ? -8.344 7.247 12.004 1.00 22.38 79 ALA A O 1
ATOM 642 N N . GLY A 1 87 ? -10.346 6.293 11.560 1.00 21.66 80 GLY A N 1
ATOM 643 C CA . GLY A 1 87 ? -10.007 5.830 10.226 1.00 20.90 80 GLY A CA 1
ATOM 644 C C . GLY A 1 87 ? -10.390 6.852 9.161 1.00 21.24 80 GLY A C 1
ATOM 645 O O . GLY A 1 87 ? -11.065 7.839 9.455 1.00 20.75 80 GLY A O 1
ATOM 646 N N . PHE A 1 88 ? -9.946 6.594 7.926 1.00 20.73 81 PHE A N 1
ATOM 647 C CA . PHE A 1 88 ? -10.099 7.527 6.820 1.00 20.88 81 PHE A CA 1
ATOM 648 C C . PHE A 1 88 ? -9.820 6.806 5.503 1.00 20.76 81 PHE A C 1
ATOM 649 O O . PHE A 1 88 ? -9.290 5.693 5.496 1.00 20.07 81 PHE A O 1
ATOM 657 N N . ILE A 1 89 ? -10.176 7.465 4.393 1.00 20.47 82 ILE A N 1
ATOM 658 C CA . ILE A 1 89 ? -9.756 7.032 3.071 1.00 21.09 82 ILE A CA 1
ATOM 659 C C . ILE A 1 89 ? -8.278 7.377 2.922 1.00 20.71 82 ILE A C 1
ATOM 660 O O . ILE A 1 89 ? -7.882 8.524 3.121 1.00 20.59 82 ILE A O 1
ATOM 665 N N . LEU A 1 90 ? -7.481 6.361 2.579 1.00 19.98 83 LEU A N 1
ATOM 666 C CA . LEU A 1 90 ? -6.037 6.476 2.482 1.00 19.86 83 LEU A CA 1
ATOM 667 C C . LEU A 1 90 ? -5.641 6.119 1.053 1.00 20.02 83 LEU A C 1
ATOM 668 O O . LEU A 1 90 ? -5.550 4.942 0.716 1.00 19.31 83 LEU A O 1
ATOM 673 N N . PRO A 1 91 ? -5.441 7.117 0.158 1.00 20.13 84 PRO A N 1
ATOM 674 C CA . PRO A 1 91 ? -4.966 6.849 -1.199 1.00 20.15 84 PRO A CA 1
ATOM 675 C C . PRO A 1 91 ? -3.574 6.222 -1.198 1.00 20.80 84 PRO A C 1
ATOM 676 O O . PRO A 1 91 ? -2.671 6.678 -0.494 1.00 21.22 84 PRO A O 1
ATOM 680 N N . ILE A 1 92 ? -3.429 5.148 -1.979 1.00 20.63 85 ILE A N 1
ATOM 681 C CA . ILE A 1 92 ? -2.168 4.437 -2.092 1.00 21.07 85 ILE A CA 1
ATOM 682 C C . ILE A 1 92 ? -1.745 4.469 -3.557 1.00 21.80 85 ILE A C 1
ATOM 683 O O . ILE A 1 92 ? -2.525 4.099 -4.435 1.00 22.02 85 ILE A O 1
ATOM 688 N N . GLU A 1 93 ? -0.514 4.926 -3.804 1.00 22.28 86 GLU A N 1
ATOM 689 C CA . GLU A 1 93 ? 0.041 4.914 -5.147 1.00 23.59 86 GLU A CA 1
ATOM 690 C C . GLU A 1 93 ? 1.181 3.908 -5.206 1.00 22.97 86 GLU A C 1
ATOM 691 O O . GLU A 1 93 ? 2.121 3.996 -4.421 1.00 23.24 86 GLU A O 1
ATOM 697 N N . VAL A 1 94 ? 1.080 2.973 -6.157 1.00 22.45 87 VAL A N 1
ATOM 698 C CA . VAL A 1 94 ? 2.151 2.034 -6.447 1.00 22.17 87 VAL A CA 1
ATOM 699 C C . VAL A 1 94 ? 2.815 2.477 -7.747 1.00 22.04 87 VAL A C 1
ATOM 700 O O . VAL A 1 94 ? 2.177 2.470 -8.797 1.00 21.69 87 VAL A O 1
ATOM 704 N N . TYR A 1 95 ? 4.092 2.868 -7.653 1.00 22.76 88 TYR A N 1
ATOM 705 C CA . TYR A 1 95 ? 4.868 3.316 -8.799 1.00 24.14 88 TYR A CA 1
ATOM 706 C C . TYR A 1 95 ? 5.617 2.134 -9.408 1.00 24.95 88 TYR A C 1
ATOM 707 O O . TYR A 1 95 ? 6.089 1.257 -8.689 1.00 25.41 88 TYR A O 1
ATOM 716 N N . PHE A 1 96 ? 5.735 2.137 -10.741 1.00 26.55 89 PHE A N 1
ATOM 717 C CA . PHE A 1 96 ? 6.337 1.028 -11.463 1.00 28.15 89 PHE A CA 1
ATOM 718 C C . PHE A 1 96 ? 7.729 1.398 -11.969 1.00 29.59 89 PHE A C 1
ATOM 719 O O . PHE A 1 96 ? 8.000 2.556 -12.279 1.00 29.20 89 PHE A O 1
ATOM 727 N N . LYS A 1 97 ? 8.597 0.383 -12.055 1.00 31.89 90 LYS A N 1
ATOM 728 C CA . LYS A 1 97 ? 9.906 0.513 -12.675 1.00 33.98 90 LYS A CA 1
ATOM 729 C C . LYS A 1 97 ? 9.738 0.400 -14.189 1.00 36.98 90 LYS A C 1
ATOM 730 O O . LYS A 1 97 ? 10.240 -0.534 -14.810 1.00 36.45 90 LYS A O 1
ATOM 736 N N . ASN A 1 98 ? 9.028 1.380 -14.763 1.00 41.86 91 ASN A N 1
ATOM 737 C CA . ASN A 1 98 ? 8.531 1.333 -16.129 1.00 47.12 91 ASN A CA 1
ATOM 738 C C . ASN A 1 98 ? 8.860 2.654 -16.820 1.00 49.83 91 ASN A C 1
ATOM 739 O O . ASN A 1 98 ? 8.777 3.713 -16.203 1.00 50.69 91 ASN A O 1
ATOM 744 N N . LYS A 1 99 ? 9.224 2.575 -18.105 1.00 53.64 92 LYS A N 1
ATOM 745 C CA . LYS A 1 99 ? 9.607 3.749 -18.872 1.00 56.15 92 LYS A CA 1
ATOM 746 C C . LYS A 1 99 ? 8.393 4.316 -19.603 1.00 56.40 92 LYS A C 1
ATOM 747 O O . LYS A 1 99 ? 8.341 5.513 -19.876 1.00 56.82 92 LYS A O 1
ATOM 753 N N . GLU A 1 100 ? 7.424 3.445 -19.911 1.00 57.43 93 GLU A N 1
ATOM 754 C CA . GLU A 1 100 ? 6.216 3.842 -20.618 1.00 59.09 93 GLU A CA 1
ATOM 755 C C . GLU A 1 100 ? 5.050 3.922 -19.635 1.00 57.22 93 GLU A C 1
ATOM 756 O O . GLU A 1 100 ? 5.222 3.689 -18.440 1.00 56.54 93 GLU A O 1
ATOM 762 N N . GLU A 1 101 ? 3.866 4.273 -20.154 1.00 53.91 94 GLU A N 1
ATOM 763 C CA . GLU A 1 101 ? 2.639 4.248 -19.375 1.00 52.52 94 GLU A CA 1
ATOM 764 C C . GLU A 1 101 ? 2.158 2.801 -19.265 1.00 50.28 94 GLU A C 1
ATOM 765 O O . GLU A 1 101 ? 2.385 2.008 -20.176 1.00 50.96 94 GLU A O 1
ATOM 771 N N . PRO A 1 102 ? 1.509 2.392 -18.148 1.00 46.72 95 PRO A N 1
ATOM 772 C CA . PRO A 1 102 ? 1.261 3.277 -17.009 1.00 44.60 95 PRO A CA 1
ATOM 773 C C . PRO A 1 102 ? 2.484 3.390 -16.102 1.00 42.08 95 PRO A C 1
ATOM 774 O O . PRO A 1 102 ? 3.267 2.450 -15.982 1.00 41.91 95 PRO A O 1
ATOM 778 N N . ARG A 1 103 ? 2.639 4.561 -15.477 1.00 40.91 96 ARG A N 1
ATOM 779 C CA . ARG A 1 103 ? 3.773 4.834 -14.609 1.00 39.77 96 ARG A CA 1
ATOM 780 C C . ARG A 1 103 ? 3.471 4.348 -13.193 1.00 36.87 96 ARG A C 1
ATOM 781 O O . ARG A 1 103 ? 4.382 3.974 -12.455 1.00 35.12 96 ARG A O 1
ATOM 789 N N . LYS A 1 104 ? 2.184 4.371 -12.827 1.00 33.73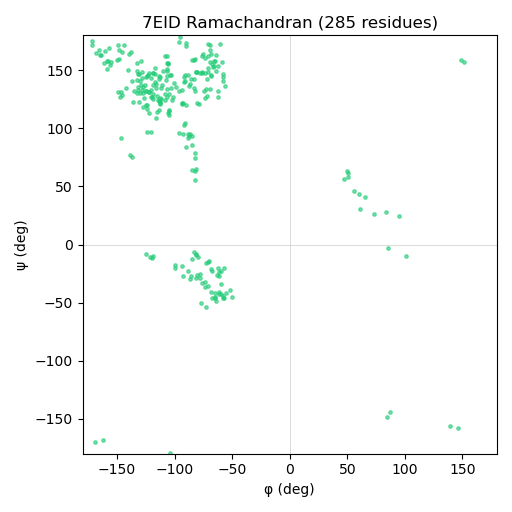 97 LYS A N 1
ATOM 790 C CA . LYS A 1 104 ? 1.748 4.054 -11.478 1.00 32.39 97 LYS A CA 1
ATOM 791 C C . LYS A 1 104 ? 0.285 3.622 -11.503 1.00 31.19 97 LYS A C 1
ATOM 792 O O . LYS A 1 104 ? -0.395 3.771 -12.516 1.00 31.10 97 LYS A O 1
ATOM 798 N N . VAL A 1 105 ? -0.184 3.091 -10.369 1.00 29.90 98 VAL A N 1
ATOM 799 C CA . VAL A 1 105 ? -1.596 2.812 -10.162 1.00 28.82 98 VAL A CA 1
ATOM 800 C C . VAL A 1 105 ? -1.994 3.376 -8.800 1.00 28.16 98 VAL A C 1
ATOM 801 O O . VAL A 1 105 ? -1.184 3.395 -7.876 1.00 26.97 98 VAL A O 1
ATOM 805 N N . ARG A 1 106 ? -3.242 3.847 -8.698 1.00 27.38 99 ARG A N 1
ATOM 806 C CA . ARG A 1 106 ? -3.748 4.424 -7.463 1.00 27.25 99 ARG A CA 1
ATOM 807 C C . ARG A 1 106 ? -4.938 3.612 -6.961 1.00 25.74 99 ARG A C 1
ATOM 808 O O . ARG A 1 106 ? -5.804 3.219 -7.739 1.00 24.70 99 ARG A O 1
ATOM 816 N N . PHE A 1 107 ? -4.954 3.377 -5.645 1.00 24.42 100 PHE A N 1
ATOM 817 C CA . PHE A 1 107 ? -6.081 2.774 -4.959 1.00 24.40 100 PHE A CA 1
ATOM 818 C C . PHE A 1 107 ? -6.502 3.695 -3.821 1.00 24.48 100 PHE A C 1
ATOM 819 O O . PHE A 1 107 ? -5.654 4.230 -3.113 1.00 25.83 100 PHE A O 1
ATOM 827 N N . ASP A 1 108 ? -7.814 3.884 -3.663 1.00 24.07 101 ASP A N 1
ATOM 828 C CA . ASP A 1 108 ? -8.340 4.557 -2.487 1.00 24.12 101 ASP A CA 1
ATOM 829 C C . ASP A 1 108 ? -8.635 3.502 -1.425 1.00 23.63 101 ASP A C 1
ATOM 830 O O . ASP A 1 108 ? -9.616 2.767 -1.537 1.00 24.11 101 ASP A O 1
ATOM 835 N N . TYR A 1 109 ? -7.765 3.420 -0.412 1.00 21.86 102 TYR A N 1
ATOM 836 C CA . TYR A 1 109 ? -7.886 2.362 0.575 1.00 22.15 102 TYR A CA 1
ATOM 837 C C . TYR A 1 109 ? -8.709 2.838 1.770 1.00 22.05 102 TYR A C 1
ATOM 838 O O . TYR A 1 109 ? -8.466 3.909 2.317 1.00 22.13 102 TYR A O 1
ATOM 847 N N . ASP A 1 110 ? -9.662 1.998 2.183 1.00 23.18 103 ASP A N 1
ATOM 848 C CA . ASP A 1 110 ? -10.530 2.281 3.313 1.00 24.19 103 ASP A CA 1
ATOM 849 C C . ASP A 1 110 ? -9.867 1.787 4.597 1.00 23.04 103 ASP A C 1
ATOM 850 O O . ASP A 1 110 ? -10.045 0.636 4.987 1.00 22.74 103 ASP A O 1
ATOM 855 N N . LEU A 1 111 ? -9.104 2.674 5.250 1.00 22.52 104 LEU A N 1
ATOM 856 C CA . LEU A 1 111 ? -8.459 2.361 6.516 1.00 21.88 104 LEU A CA 1
ATOM 857 C C . LEU A 1 111 ? -9.458 2.553 7.655 1.00 22.54 104 LEU A C 1
ATOM 858 O O . LEU A 1 111 ? -9.420 3.558 8.366 1.00 22.46 104 LEU A O 1
ATOM 863 N N . PHE A 1 112 ? -10.346 1.570 7.828 1.00 22.69 105 PHE A N 1
ATOM 864 C CA . PHE A 1 112 ? -11.395 1.676 8.827 1.00 23.13 105 PHE A CA 1
ATOM 865 C C . PHE A 1 112 ? -10.891 1.137 10.161 1.00 23.84 105 PHE A C 1
ATOM 866 O O . PHE A 1 112 ? -10.079 0.214 10.191 1.00 22.83 105 PHE A O 1
ATOM 874 N N . LEU A 1 113 ? -11.367 1.746 11.257 1.00 24.19 106 LEU A N 1
ATOM 875 C CA . LEU A 1 113 ? -11.057 1.284 12.602 1.00 25.71 106 LEU A CA 1
ATOM 876 C C . LEU A 1 113 ? -12.354 0.853 13.280 1.00 27.00 106 LEU A C 1
ATOM 877 O O . LEU A 1 113 ? -13.373 1.523 13.133 1.00 26.74 106 LEU A O 1
ATOM 882 N N . HIS A 1 114 ? -12.299 -0.258 14.027 1.00 28.59 107 HIS A N 1
ATOM 883 C CA . HIS A 1 114 ? -13.437 -0.718 14.809 1.00 31.63 107 HIS A CA 1
ATOM 884 C C . HIS A 1 114 ? -13.483 0.014 16.149 1.00 32.38 107 HIS A C 1
ATOM 885 O O . HIS A 1 114 ? -12.471 0.532 16.621 1.00 31.28 107 HIS A O 1
ATOM 892 N N . LEU A 1 115 ? -14.671 0.030 16.763 1.00 35.02 108 LEU A N 1
ATOM 893 C CA . LEU A 1 115 ? -14.886 0.661 18.055 1.00 37.25 108 LEU A CA 1
ATOM 894 C C . LEU A 1 115 ? -14.265 -0.196 19.156 1.00 39.10 108 LEU A C 1
ATOM 895 O O . LEU A 1 115 ? -14.015 -1.385 18.960 1.00 37.34 108 LEU A O 1
ATOM 900 N N . GLU A 1 116 ? -14.027 0.429 20.317 1.00 41.48 109 GLU A N 1
ATOM 901 C CA . GLU A 1 116 ? -13.572 -0.287 21.497 1.00 45.53 109 GLU A CA 1
ATOM 902 C C . GLU A 1 116 ? -14.702 -1.179 22.004 1.00 46.11 109 GLU A C 1
ATOM 903 O O . GLU A 1 116 ? -15.846 -0.740 22.103 1.00 47.59 109 GLU A O 1
ATOM 909 N N . GLY A 1 117 ? -14.359 -2.433 22.318 1.00 46.41 110 GLY A N 1
ATOM 910 C CA . GLY A 1 117 ? -15.340 -3.435 22.697 1.00 46.92 110 GLY A CA 1
ATOM 911 C C . GLY A 1 117 ? -15.659 -4.369 21.533 1.00 47.90 110 GLY A C 1
ATOM 912 O O . GLY A 1 117 ? -16.337 -5.379 21.712 1.00 48.29 110 GLY A O 1
ATOM 913 N N . HIS A 1 118 ? -15.164 -4.004 20.343 1.00 47.66 111 HIS A N 1
ATOM 914 C CA . HIS A 1 118 ? -15.312 -4.805 19.138 1.00 46.55 111 HIS A CA 1
ATOM 915 C C . HIS A 1 118 ? -13.971 -5.456 18.803 1.00 44.53 111 HIS A C 1
ATOM 916 O O . HIS A 1 118 ? -12.924 -4.953 19.209 1.00 42.48 111 HIS A O 1
ATOM 923 N N . PRO A 1 119 ? -13.950 -6.587 18.056 1.00 43.04 112 PRO A N 1
ATOM 924 C CA . PRO A 1 119 ? -12.693 -7.260 17.725 1.00 42.04 112 PRO A CA 1
ATOM 925 C C . PRO A 1 119 ? -11.808 -6.381 16.842 1.00 40.20 112 PRO A C 1
ATOM 926 O O . PRO A 1 119 ? -12.300 -5.460 16.186 1.00 38.64 112 PRO A O 1
ATOM 930 N N . PRO A 1 120 ? -10.475 -6.622 16.811 1.00 38.25 113 PRO A N 1
ATOM 931 C CA . PRO A 1 120 ? -9.566 -5.795 16.017 1.00 35.07 113 PRO A CA 1
ATOM 932 C C . PRO A 1 120 ? -9.806 -5.994 14.523 1.00 32.70 113 PRO A C 1
ATOM 933 O O . PRO A 1 120 ? -10.471 -6.947 14.116 1.00 30.99 113 PRO A O 1
ATOM 937 N N . VAL A 1 121 ? -9.276 -5.067 13.718 1.00 29.38 114 VAL A N 1
ATOM 938 C CA . VAL A 1 121 ? -9.366 -5.164 12.270 1.00 27.69 114 VAL A CA 1
ATOM 939 C C . VAL A 1 121 ? -8.198 -6.011 11.767 1.00 26.78 114 VAL A C 1
ATOM 940 O O . VAL A 1 121 ? -7.080 -5.891 12.258 1.00 24.91 114 VAL A O 1
ATOM 944 N N . ASN A 1 122 ? -8.494 -6.887 10.802 1.00 27.56 115 ASN A N 1
ATOM 945 C CA . ASN A 1 122 ? -7.497 -7.585 10.009 1.00 28.16 115 ASN A CA 1
ATOM 946 C C . ASN A 1 122 ? -8.081 -7.779 8.614 1.00 27.97 115 ASN A C 1
ATOM 947 O O . ASN A 1 122 ? -8.782 -8.757 8.367 1.00 27.99 115 ASN A O 1
ATOM 952 N N . HIS A 1 123 ? -7.809 -6.814 7.728 1.00 26.46 116 HIS A N 1
ATOM 953 C CA . HIS A 1 123 ? -8.449 -6.750 6.426 1.00 24.57 116 HIS A CA 1
ATOM 954 C C . HIS A 1 123 ? -7.424 -7.020 5.329 1.00 23.67 116 HIS A C 1
ATOM 955 O O . HIS A 1 123 ? -6.269 -6.622 5.444 1.00 22.23 116 HIS A O 1
ATOM 962 N N . LEU A 1 124 ? -7.872 -7.706 4.273 1.00 23.00 117 LEU A N 1
ATOM 963 C CA . LEU A 1 124 ? -7.060 -7.963 3.096 1.00 23.39 117 LEU A CA 1
ATOM 964 C C . LEU A 1 124 ? -7.889 -7.640 1.857 1.00 23.15 117 LEU A C 1
ATOM 965 O O . LEU A 1 124 ? -9.028 -8.080 1.734 1.00 22.48 117 LEU A O 1
ATOM 970 N N . ARG A 1 125 ? -7.301 -6.855 0.951 1.00 24.08 118 ARG A N 1
ATOM 971 C CA . ARG A 1 125 ? -7.946 -6.475 -0.293 1.00 24.84 118 ARG A CA 1
ATOM 972 C C . ARG A 1 125 ? -7.031 -6.879 -1.445 1.00 25.76 118 ARG A C 1
ATOM 973 O O . ARG A 1 125 ? -5.887 -6.435 -1.521 1.00 26.31 118 ARG A O 1
ATOM 981 N N . CYS A 1 126 ? -7.542 -7.738 -2.330 1.00 26.26 119 CYS A N 1
ATOM 982 C CA . CYS A 1 126 ? -6.739 -8.219 -3.440 1.00 28.09 119 CYS A CA 1
ATOM 983 C C . CYS A 1 126 ? -6.948 -7.324 -4.656 1.00 27.85 119 CYS A C 1
ATOM 984 O O . CYS A 1 126 ? -8.060 -6.870 -4.920 1.00 27.37 119 CYS A O 1
ATOM 987 N N . GLU A 1 127 ? -5.849 -7.063 -5.368 1.00 27.69 120 GLU A N 1
ATOM 988 C CA . GLU A 1 127 ? -5.873 -6.211 -6.543 1.00 28.43 120 GLU A CA 1
ATOM 989 C C . GLU A 1 127 ? -5.036 -6.862 -7.638 1.00 29.85 120 GLU A C 1
ATOM 990 O O . GLU A 1 127 ? -3.858 -7.155 -7.445 1.00 31.32 120 GLU A O 1
ATOM 996 N N . LYS A 1 128 ? -5.678 -7.093 -8.785 1.00 30.83 121 LYS A N 1
ATOM 997 C CA . LYS A 1 128 ? -5.036 -7.687 -9.942 1.00 31.53 121 LYS A CA 1
ATOM 998 C C . LYS A 1 128 ? -4.702 -6.568 -10.927 1.00 29.99 121 LYS A C 1
ATOM 999 O O . LYS A 1 128 ? -5.566 -5.766 -11.262 1.00 30.30 121 LYS A O 1
ATOM 1005 N N . LEU A 1 129 ? -3.439 -6.495 -11.358 1.00 29.32 122 LEU A N 1
ATOM 1006 C CA . LEU A 1 129 ? -3.056 -5.549 -12.394 1.00 29.80 122 LEU A CA 1
ATOM 1007 C C . LEU A 1 129 ? -2.815 -6.317 -13.689 1.00 30.25 122 LEU A C 1
ATOM 1008 O O . LEU A 1 129 ? -2.326 -7.443 -13.660 1.00 29.34 122 LEU A O 1
ATOM 1013 N N . THR A 1 130 ? -3.165 -5.689 -14.817 1.00 31.47 123 THR A N 1
ATOM 1014 C CA . THR A 1 130 ? -2.940 -6.272 -16.129 1.00 31.55 123 THR A CA 1
ATOM 1015 C C . THR A 1 130 ? -2.162 -5.284 -16.991 1.00 31.47 123 THR A C 1
ATOM 1016 O O . THR A 1 130 ? -2.567 -4.134 -17.146 1.00 32.63 123 THR A O 1
ATOM 1020 N N . PHE A 1 131 ? -1.043 -5.761 -17.542 1.00 30.93 124 PHE A N 1
ATOM 1021 C CA . PHE A 1 131 ? -0.242 -4.995 -18.480 1.00 31.64 124 PHE A CA 1
ATOM 1022 C C . PHE A 1 131 ? -0.307 -5.684 -19.839 1.00 32.80 124 PHE A C 1
ATOM 1023 O O . PHE A 1 131 ? 0.134 -6.824 -19.978 1.00 32.97 124 PHE A O 1
ATOM 1031 N N . ASN A 1 132 ? -0.888 -4.984 -20.819 1.00 34.78 125 ASN A N 1
ATOM 1032 C CA . ASN A 1 132 ? -1.002 -5.489 -22.178 1.00 36.09 125 ASN A CA 1
ATOM 1033 C C . ASN A 1 132 ? 0.228 -5.057 -22.967 1.00 36.01 125 ASN A C 1
ATOM 1034 O O . ASN A 1 132 ? 0.502 -3.864 -23.086 1.00 35.79 125 ASN A O 1
ATOM 1039 N N . ASN A 1 133 ? 0.973 -6.051 -23.466 1.00 35.85 126 ASN A N 1
ATOM 1040 C CA . ASN A 1 133 ? 2.133 -5.841 -24.317 1.00 36.11 126 ASN A CA 1
ATOM 1041 C C . ASN A 1 133 ? 3.078 -4.827 -23.675 1.00 37.32 126 ASN A C 1
ATOM 1042 O O . ASN A 1 133 ? 3.328 -3.766 -24.247 1.00 37.01 126 ASN A O 1
ATOM 1047 N N . PRO A 1 134 ? 3.638 -5.107 -22.473 1.00 37.84 127 PRO A N 1
ATOM 1048 C CA . PRO A 1 134 ? 4.629 -4.213 -21.876 1.00 38.44 127 PRO A CA 1
ATOM 1049 C C . PRO A 1 134 ? 5.917 -4.279 -22.691 1.00 40.08 127 PRO A C 1
ATOM 1050 O O . PRO A 1 134 ? 6.072 -5.166 -23.529 1.00 39.98 127 PRO A O 1
ATOM 1054 N N . THR A 1 135 ? 6.826 -3.328 -22.439 1.00 41.20 128 THR A N 1
ATOM 1055 C CA . THR A 1 135 ? 8.162 -3.367 -23.011 1.00 42.10 128 THR A CA 1
ATOM 1056 C C . THR A 1 135 ? 8.886 -4.611 -22.505 1.00 42.63 128 THR A C 1
ATOM 1057 O O . THR A 1 135 ? 8.583 -5.114 -21.424 1.00 41.56 128 THR A O 1
ATOM 1061 N N . GLU A 1 136 ? 9.845 -5.085 -23.308 1.00 43.28 129 GLU A N 1
ATOM 1062 C CA . GLU A 1 136 ? 10.649 -6.253 -22.990 1.00 43.50 129 GLU A CA 1
ATOM 1063 C C . GLU A 1 136 ? 11.219 -6.119 -21.579 1.00 42.00 129 GLU A C 1
ATOM 1064 O O . GLU A 1 136 ? 11.164 -7.068 -20.799 1.00 40.56 129 GLU A O 1
ATOM 1070 N N . ASP A 1 137 ? 11.746 -4.928 -21.264 1.00 41.15 130 ASP A N 1
ATOM 1071 C CA . ASP A 1 137 ? 12.447 -4.677 -20.014 1.00 41.65 130 ASP A CA 1
ATOM 1072 C C . ASP A 1 137 ? 11.479 -4.732 -18.835 1.00 39.12 130 ASP A C 1
ATOM 1073 O O . ASP A 1 137 ? 11.815 -5.277 -17.786 1.00 38.50 130 ASP A O 1
ATOM 1078 N N . PHE A 1 138 ? 10.280 -4.171 -19.021 1.00 37.22 131 PHE A N 1
ATOM 1079 C CA . PHE A 1 138 ? 9.275 -4.145 -17.971 1.00 36.61 131 PHE A CA 1
ATOM 1080 C C . PHE A 1 138 ? 8.662 -5.533 -17.794 1.00 36.69 131 PHE A C 1
ATOM 1081 O O . PHE A 1 138 ? 8.370 -5.940 -16.673 1.00 35.32 131 PHE A O 1
ATOM 1089 N N . ARG A 1 139 ? 8.485 -6.248 -18.913 1.00 36.45 132 ARG A N 1
ATOM 1090 C CA . ARG A 1 139 ? 7.945 -7.599 -18.920 1.00 35.54 132 ARG A CA 1
ATOM 1091 C C . ARG A 1 139 ? 8.850 -8.512 -18.096 1.00 35.17 132 ARG A C 1
ATOM 1092 O O . ARG A 1 139 ? 8.363 -9.341 -17.328 1.00 34.09 132 ARG A O 1
ATOM 1100 N N . ARG A 1 140 ? 10.166 -8.341 -18.273 1.00 35.05 133 ARG A N 1
ATOM 1101 C CA . ARG A 1 140 ? 11.180 -9.077 -17.536 1.00 36.15 133 ARG A CA 1
ATOM 1102 C C . ARG A 1 140 ? 10.992 -8.833 -16.041 1.00 34.19 133 ARG A C 1
ATOM 1103 O O . ARG A 1 140 ? 11.002 -9.777 -15.255 1.00 34.23 133 ARG A O 1
ATOM 1111 N N . LYS A 1 141 ? 10.801 -7.560 -15.674 1.00 32.35 134 LYS A N 1
ATOM 1112 C CA . LYS A 1 141 ? 10.659 -7.162 -14.281 1.00 32.37 134 LYS A CA 1
ATOM 1113 C C . LYS A 1 141 ? 9.390 -7.775 -13.691 1.00 31.05 134 LYS A C 1
ATOM 1114 O O . LYS A 1 141 ? 9.425 -8.340 -12.602 1.00 31.45 134 LYS A O 1
ATOM 1120 N N . LEU A 1 142 ? 8.279 -7.678 -14.431 1.00 30.53 135 LEU A N 1
ATOM 1121 C CA . LEU A 1 142 ? 6.983 -8.131 -13.950 1.00 30.32 135 LEU A CA 1
ATOM 1122 C C . LEU A 1 142 ? 7.014 -9.631 -13.664 1.00 30.53 135 LEU A C 1
ATOM 1123 O O . LEU A 1 142 ? 6.489 -10.078 -12.646 1.00 30.92 135 LEU A O 1
ATOM 1128 N N . LEU A 1 143 ? 7.643 -10.398 -14.562 1.00 30.19 136 LEU A N 1
ATOM 1129 C CA . LEU A 1 143 ? 7.563 -11.851 -14.527 1.00 31.07 136 LEU A CA 1
ATOM 1130 C C . LEU A 1 143 ? 8.507 -12.442 -13.480 1.00 32.70 136 LEU A C 1
ATOM 1131 O O . LEU A 1 143 ? 8.420 -13.630 -13.169 1.00 33.29 136 LEU A O 1
ATOM 1136 N N . LYS A 1 144 ? 9.398 -11.609 -12.931 1.00 33.89 137 LYS A N 1
ATOM 1137 C CA . LYS A 1 144 ? 10.274 -12.042 -11.855 1.00 35.98 137 LYS A CA 1
ATOM 1138 C C . LYS A 1 144 ? 9.502 -12.066 -10.537 1.00 36.11 137 LYS A C 1
ATOM 1139 O O . LYS A 1 144 ? 9.853 -12.813 -9.628 1.00 36.17 137 LYS A O 1
ATOM 1145 N N . ALA A 1 145 ? 8.445 -11.250 -10.453 1.00 35.91 138 ALA A N 1
ATOM 1146 C CA . ALA A 1 145 ? 7.673 -11.093 -9.231 1.00 36.65 138 ALA A CA 1
ATOM 1147 C C . ALA A 1 145 ? 6.756 -12.303 -9.014 1.00 37.56 138 ALA A C 1
ATOM 1148 O O . ALA A 1 145 ? 6.179 -12.869 -9.942 1.00 37.87 138 ALA A O 1
ATOM 1151 N N . GLY B 1 7 ? 29.910 29.751 49.614 1.00 36.03 0 GLY B N 1
ATOM 1152 C CA . GLY B 1 7 ? 29.028 29.106 48.611 1.00 35.48 0 GLY B CA 1
ATOM 1153 C C . GLY B 1 7 ? 27.577 29.048 49.081 1.00 35.33 0 GLY B C 1
ATOM 1154 O O . GLY B 1 7 ? 26.671 28.918 48.263 1.00 35.78 0 GLY B O 1
ATOM 1155 N N . MET B 1 8 ? 27.376 29.167 50.400 1.00 34.67 1 MET B N 1
ATOM 1156 C CA . MET B 1 8 ? 26.078 28.957 51.026 1.00 34.23 1 MET B CA 1
ATOM 1157 C C . MET B 1 8 ? 25.135 30.122 50.730 1.00 33.37 1 MET B C 1
ATOM 1158 O O . MET B 1 8 ? 23.926 29.926 50.624 1.00 33.42 1 MET B O 1
ATOM 1160 N N . ALA B 1 9 ? 25.690 31.333 50.605 1.00 32.86 2 ALA B N 1
ATOM 1161 C CA . ALA B 1 9 ? 24.869 32.519 50.415 1.00 33.31 2 ALA B CA 1
ATOM 1162 C C . ALA B 1 9 ? 24.372 32.625 48.973 1.00 33.69 2 ALA B C 1
ATOM 1163 O O . ALA B 1 9 ? 23.303 33.182 48.732 1.00 34.03 2 ALA B O 1
ATOM 1165 N N . SER B 1 10 ? 25.146 32.082 48.025 1.00 33.44 3 SER B N 1
ATOM 1166 C CA . SER B 1 10 ? 24.950 32.400 46.618 1.00 34.73 3 SER B CA 1
ATOM 1167 C C . SER B 1 10 ? 24.470 31.184 45.830 1.00 34.32 3 SER B C 1
ATOM 1168 O O . SER B 1 10 ? 24.914 30.064 46.071 1.00 34.46 3 SER B O 1
ATOM 1171 N N . SER B 1 11 ? 23.569 31.437 44.874 1.00 35.02 4 SER B N 1
ATOM 1172 C CA . SER B 1 11 ? 23.128 30.437 43.915 1.00 35.08 4 SER B CA 1
ATOM 1173 C C . SER B 1 11 ? 23.158 31.026 42.506 1.00 35.81 4 SER B C 1
ATOM 1174 O O . SER B 1 11 ? 23.082 32.241 42.327 1.00 34.04 4 SER B O 1
ATOM 1177 N N . CYS B 1 12 ? 23.260 30.135 41.515 1.00 37.14 5 CYS B N 1
ATOM 1178 C CA . CYS B 1 12 ? 23.444 30.519 40.127 1.00 38.07 5 CYS B CA 1
ATOM 1179 C C . CYS B 1 12 ? 22.455 29.759 39.248 1.00 36.62 5 CYS B C 1
ATOM 1180 O O . CYS B 1 12 ? 22.245 28.560 39.429 1.00 35.59 5 CYS B O 1
ATOM 1183 N N . ALA B 1 13 ? 21.838 30.485 38.311 1.00 34.62 6 ALA B N 1
ATOM 1184 C CA . ALA B 1 13 ? 21.093 29.879 37.221 1.00 34.19 6 ALA B CA 1
ATOM 1185 C C . ALA B 1 13 ? 21.660 30.398 35.904 1.00 34.34 6 ALA B C 1
ATOM 1186 O O . ALA B 1 13 ? 21.622 31.599 35.642 1.00 33.99 6 ALA B O 1
ATOM 1188 N N . VAL B 1 14 ? 22.214 29.479 35.103 1.00 34.67 7 VAL B N 1
ATOM 1189 C CA . VAL B 1 14 ? 22.818 29.825 33.826 1.00 35.12 7 VAL B CA 1
ATOM 1190 C C . VAL B 1 14 ? 21.890 29.360 32.708 1.00 35.81 7 VAL B C 1
ATOM 1191 O O . VAL B 1 14 ? 21.496 28.197 32.656 1.00 35.99 7 VAL B O 1
ATOM 1195 N N . GLN B 1 15 ? 21.555 30.294 31.816 1.00 35.81 8 GLN B N 1
ATOM 1196 C CA . GLN B 1 15 ? 20.661 30.028 30.704 1.00 37.25 8 GLN B CA 1
ATOM 1197 C C . GLN B 1 15 ? 21.461 30.093 29.405 1.00 36.99 8 GLN B C 1
ATOM 1198 O O . GLN B 1 15 ? 22.267 31.004 29.221 1.00 36.84 8 GLN B O 1
ATOM 1204 N N . VAL B 1 16 ? 21.248 29.109 28.521 1.00 36.40 9 VAL B N 1
ATOM 1205 C CA . VAL B 1 16 ? 21.915 29.097 27.226 1.00 35.86 9 VAL B CA 1
ATOM 1206 C C . VAL B 1 16 ? 20.892 28.878 26.112 1.00 34.83 9 VAL B C 1
ATOM 1207 O O . VAL B 1 16 ? 19.949 28.097 26.254 1.00 33.57 9 VAL B O 1
ATOM 1211 N N . LYS B 1 17 ? 21.100 29.592 25.002 1.00 33.34 10 LYS B N 1
ATOM 1212 C CA . LYS B 1 17 ? 20.190 29.548 23.872 1.00 33.48 10 LYS B CA 1
ATOM 1213 C C . LYS B 1 17 ? 20.813 28.712 22.759 1.00 30.71 10 LYS B C 1
ATOM 1214 O O . LYS B 1 17 ? 21.967 28.920 22.390 1.00 30.29 10 LYS B O 1
ATOM 1220 N N . LEU B 1 18 ? 20.039 27.748 22.251 1.00 29.21 11 LEU B N 1
ATOM 1221 C CA . LEU B 1 18 ? 20.428 26.986 21.077 1.00 28.65 11 LEU B CA 1
ATOM 1222 C C . LEU B 1 18 ? 19.420 27.255 19.969 1.00 28.27 11 LEU B C 1
ATOM 1223 O O . LEU B 1 18 ? 18.234 27.441 20.233 1.00 28.99 11 LEU B O 1
ATOM 1228 N N . GLU B 1 19 ? 19.909 27.243 18.729 1.00 26.96 12 GLU B N 1
ATOM 1229 C CA . GLU B 1 19 ? 19.036 27.246 17.571 1.00 26.34 12 GLU B CA 1
ATOM 1230 C C . GLU B 1 19 ? 19.203 25.918 16.843 1.00 24.49 12 GLU B C 1
ATOM 1231 O O . GLU B 1 19 ? 20.314 25.538 16.483 1.00 24.02 12 GLU B O 1
ATOM 1237 N N . LEU B 1 20 ? 18.084 25.211 16.674 1.00 23.31 13 LEU B N 1
ATOM 1238 C CA . LEU B 1 20 ? 18.001 24.059 15.794 1.00 22.11 13 LEU B CA 1
ATOM 1239 C C . LEU B 1 20 ? 17.268 24.502 14.534 1.00 20.88 13 LEU B C 1
ATOM 1240 O O . LEU B 1 20 ? 16.373 25.341 14.597 1.00 20.72 13 LEU B O 1
ATOM 1245 N N . GLY B 1 21 ? 17.653 23.944 13.387 1.00 19.11 14 GLY B N 1
ATOM 1246 C CA . GLY B 1 21 ? 16.976 24.326 12.163 1.00 18.26 14 GLY B CA 1
ATOM 1247 C C . GLY B 1 21 ? 17.396 23.468 10.980 1.00 17.81 14 GLY B C 1
ATOM 1248 O O . GLY B 1 21 ? 18.335 22.680 11.077 1.00 18.00 14 GLY B O 1
ATOM 1249 N N . HIS B 1 22 ? 16.684 23.641 9.865 1.00 17.70 15 HIS B N 1
ATOM 1250 C CA . HIS B 1 22 ? 17.031 22.917 8.656 1.00 17.52 15 HIS B CA 1
ATOM 1251 C C . HIS B 1 22 ? 16.555 23.658 7.414 1.00 17.81 15 HIS B C 1
ATOM 1252 O O . HIS B 1 22 ? 15.642 24.485 7.456 1.00 17.51 15 HIS B O 1
ATOM 1259 N N . ARG B 1 23 ? 17.229 23.339 6.311 1.00 18.15 16 ARG B N 1
ATOM 1260 C CA . ARG B 1 23 ? 16.816 23.746 4.986 1.00 18.94 16 ARG B CA 1
ATOM 1261 C C . ARG B 1 23 ? 16.588 22.472 4.186 1.00 19.27 16 ARG B C 1
ATOM 1262 O O . ARG B 1 23 ? 17.304 21.495 4.378 1.00 18.84 16 ARG B O 1
ATOM 1270 N N . ALA B 1 24 ? 15.569 22.489 3.325 1.00 19.72 17 ALA B N 1
ATOM 1271 C CA . ALA B 1 24 ? 15.299 21.378 2.426 1.00 20.44 17 ALA B CA 1
ATOM 1272 C C . ALA B 1 24 ? 14.746 21.941 1.124 1.00 21.09 17 ALA B C 1
ATOM 1273 O O . ALA B 1 24 ? 13.808 22.739 1.146 1.00 21.30 17 ALA B O 1
ATOM 1275 N N . GLN B 1 25 ? 15.353 21.527 0.007 1.00 21.94 18 GLN B N 1
ATOM 1276 C CA . GLN B 1 25 ? 14.992 22.041 -1.305 1.00 22.23 18 GLN B CA 1
ATOM 1277 C C . GLN B 1 25 ? 15.013 20.904 -2.323 1.00 22.30 18 GLN B C 1
ATOM 1278 O O . GLN B 1 25 ? 15.778 19.950 -2.185 1.00 21.49 18 GLN B O 1
ATOM 1284 N N . VAL B 1 26 ? 14.164 21.030 -3.348 1.00 21.99 19 VAL B N 1
ATOM 1285 C CA . VAL B 1 26 ? 14.092 20.053 -4.423 1.00 22.86 19 VAL B CA 1
ATOM 1286 C C . VAL B 1 26 ? 15.309 20.219 -5.331 1.00 23.77 19 VAL B C 1
ATOM 1287 O O . VAL B 1 26 ? 15.638 21.330 -5.746 1.00 24.28 19 VAL B O 1
ATOM 1291 N N . ARG B 1 27 ? 15.966 19.094 -5.635 1.00 25.00 20 ARG B N 1
ATOM 1292 C CA . ARG B 1 27 ? 17.133 19.082 -6.501 1.00 26.77 20 ARG B CA 1
ATOM 1293 C C . ARG B 1 27 ? 16.708 19.363 -7.938 1.00 28.85 20 ARG B C 1
ATOM 1294 O O . ARG B 1 27 ? 15.609 18.999 -8.350 1.00 28.81 20 ARG B O 1
ATOM 1302 N N . LYS B 1 28 ? 17.610 20.010 -8.683 1.00 31.38 21 LYS B N 1
ATOM 1303 C CA . LYS B 1 28 ? 17.451 20.258 -10.106 1.00 34.90 21 LYS B CA 1
ATOM 1304 C C . LYS B 1 28 ? 17.266 18.927 -10.836 1.00 35.55 21 LYS B C 1
ATOM 1305 O O . LYS B 1 28 ? 16.392 18.802 -11.692 1.00 36.38 21 LYS B O 1
ATOM 1311 N N . LYS B 1 29 ? 18.092 17.936 -10.475 1.00 36.25 22 LYS B N 1
ATOM 1312 C CA . LYS B 1 29 ? 17.969 16.581 -10.989 1.00 37.19 22 LYS B CA 1
ATOM 1313 C C . LYS B 1 29 ? 18.120 15.595 -9.832 1.00 36.25 22 LYS B C 1
ATOM 1314 O O . LYS B 1 29 ? 19.045 15.716 -9.030 1.00 35.80 22 LYS B O 1
ATOM 1320 N N . PRO B 1 30 ? 17.222 14.591 -9.698 1.00 36.46 23 PRO B N 1
ATOM 1321 C CA . PRO B 1 30 ? 17.349 13.588 -8.638 1.00 36.84 23 PRO B CA 1
ATOM 1322 C C . PRO B 1 30 ? 18.591 12.721 -8.820 1.00 37.06 23 PRO B C 1
ATOM 1323 O O . PRO B 1 30 ? 19.079 12.557 -9.935 1.00 38.02 23 PRO B O 1
ATOM 1327 N N . THR B 1 31 ? 19.099 12.182 -7.706 1.00 36.24 24 THR B N 1
ATOM 1328 C CA . THR B 1 31 ? 20.272 11.322 -7.730 1.00 36.27 24 THR B CA 1
ATOM 1329 C C . THR B 1 31 ? 19.908 9.980 -8.362 1.00 37.75 24 THR B C 1
ATOM 1330 O O . THR B 1 31 ? 18.735 9.701 -8.613 1.00 36.83 24 THR B O 1
ATOM 1334 N N . VAL B 1 32 ? 20.935 9.149 -8.583 1.00 38.91 25 VAL B N 1
ATOM 1335 C CA . VAL B 1 32 ? 20.776 7.835 -9.188 1.00 39.45 25 VAL B CA 1
ATOM 1336 C C . VAL B 1 32 ? 19.908 6.953 -8.292 1.00 39.39 25 VAL B C 1
ATOM 1337 O O . VAL B 1 32 ? 19.251 6.037 -8.780 1.00 40.68 25 VAL B O 1
ATOM 1341 N N . GLU B 1 33 ? 19.899 7.242 -6.984 1.00 37.81 26 GLU B N 1
ATOM 1342 C CA . GLU B 1 33 ? 19.109 6.469 -6.039 1.00 36.94 26 GLU B CA 1
ATOM 1343 C C . GLU B 1 33 ? 17.671 6.982 -6.025 1.00 34.52 26 GLU B C 1
ATOM 1344 O O . GLU B 1 33 ? 16.810 6.394 -5.373 1.00 34.09 26 GLU B O 1
ATOM 1350 N N . GLY B 1 34 ? 17.423 8.084 -6.742 1.00 32.61 27 GLY B N 1
ATOM 1351 C CA . GLY B 1 34 ? 16.109 8.707 -6.755 1.00 31.49 27 GLY B CA 1
ATOM 1352 C C . GLY B 1 34 ? 15.903 9.641 -5.562 1.00 30.25 27 GLY B C 1
ATOM 1353 O O . GLY B 1 34 ? 14.774 9.840 -5.120 1.00 30.78 27 GLY B O 1
ATOM 1354 N N . PHE B 1 35 ? 17.002 10.204 -5.044 1.00 27.94 28 PHE B N 1
ATOM 1355 C CA . PHE B 1 35 ? 16.914 11.218 -4.005 1.00 26.30 28 PHE B CA 1
ATOM 1356 C C . PHE B 1 35 ? 16.547 12.544 -4.664 1.00 25.07 28 PHE B C 1
ATOM 1357 O O . PHE B 1 35 ? 17.272 13.024 -5.532 1.00 25.51 28 PHE B O 1
ATOM 1365 N N . THR B 1 36 ? 15.416 13.120 -4.242 1.00 24.58 29 THR B N 1
ATOM 1366 C CA . THR B 1 36 ? 14.806 14.252 -4.925 1.00 24.08 29 THR B CA 1
ATOM 1367 C C . THR B 1 36 ? 15.135 15.571 -4.229 1.00 24.01 29 THR B C 1
ATOM 1368 O O . THR B 1 36 ? 14.964 16.636 -4.827 1.00 23.93 29 THR B O 1
ATOM 1372 N N . HIS B 1 37 ? 15.580 15.490 -2.965 1.00 22.66 30 HIS B N 1
ATOM 1373 C CA . HIS B 1 37 ? 15.785 16.672 -2.141 1.00 22.02 30 HIS B CA 1
ATOM 1374 C C . HIS B 1 37 ? 17.212 16.718 -1.601 1.00 22.01 30 HIS B C 1
ATOM 1375 O O . HIS B 1 37 ? 17.789 15.683 -1.264 1.00 22.16 30 HIS B O 1
ATOM 1382 N N . ASP B 1 38 ? 17.749 17.941 -1.501 1.00 21.13 31 ASP B N 1
ATOM 1383 C CA . ASP B 1 38 ? 18.944 18.216 -0.720 1.00 21.07 31 ASP B CA 1
ATOM 1384 C C . ASP B 1 38 ? 18.513 18.887 0.579 1.00 20.65 31 ASP B C 1
ATOM 1385 O O . ASP B 1 38 ? 17.674 19.787 0.565 1.00 20.22 31 ASP B O 1
ATOM 1390 N N . TRP B 1 39 ? 19.080 18.440 1.704 1.00 19.99 32 TRP B N 1
ATOM 1391 C CA . TRP B 1 39 ? 18.742 19.078 2.963 1.00 19.69 32 TRP B CA 1
ATOM 1392 C C . TRP B 1 39 ? 19.968 19.239 3.856 1.00 19.38 32 TRP B C 1
ATOM 1393 O O . TRP B 1 39 ? 21.004 18.620 3.628 1.00 19.02 32 TRP B O 1
ATOM 1404 N N . MET B 1 40 ? 19.820 20.104 4.865 1.00 19.53 33 MET B N 1
ATOM 1405 C CA . MET B 1 40 ? 20.870 20.434 5.813 1.00 19.12 33 MET B CA 1
ATOM 1406 C C . MET B 1 40 ? 20.213 20.722 7.160 1.00 18.79 33 MET B C 1
ATOM 1407 O O . MET B 1 40 ? 19.297 21.538 7.243 1.00 19.11 33 MET B O 1
ATOM 1412 N N . VAL B 1 41 ? 20.680 20.032 8.206 1.00 17.69 34 VAL B N 1
ATOM 1413 C CA . VAL B 1 41 ? 20.166 20.222 9.553 1.00 17.02 34 VAL B CA 1
ATOM 1414 C C . VAL B 1 41 ? 21.327 20.692 10.426 1.00 17.37 34 VAL B C 1
ATOM 1415 O O . VAL B 1 41 ? 22.467 20.302 10.187 1.00 16.64 34 VAL B O 1
ATOM 1419 N N . PHE B 1 42 ? 21.041 21.531 11.430 1.00 17.85 35 PHE B N 1
ATOM 1420 C CA . PHE B 1 42 ? 22.117 22.102 12.225 1.00 18.35 35 PHE B CA 1
ATOM 1421 C C . PHE B 1 42 ? 21.669 22.388 13.654 1.00 18.54 35 PHE B C 1
ATOM 1422 O O . PHE B 1 42 ? 20.481 22.540 13.929 1.00 18.63 35 PHE B O 1
ATOM 1430 N N . VAL B 1 43 ? 22.663 22.475 14.547 1.00 18.84 36 VAL B N 1
ATOM 1431 C CA . VAL B 1 43 ? 22.526 23.049 15.875 1.00 19.76 36 VAL B CA 1
ATOM 1432 C C . VAL B 1 43 ? 23.589 24.136 16.009 1.00 20.96 36 VAL B C 1
ATOM 1433 O O . VAL B 1 43 ? 24.753 23.906 15.678 1.00 20.25 36 VAL B O 1
ATOM 1437 N N . ARG B 1 44 ? 23.171 25.317 16.483 1.00 21.64 37 ARG B N 1
ATOM 1438 C CA . ARG B 1 44 ? 24.084 26.434 16.658 1.00 23.18 37 ARG B CA 1
ATOM 1439 C C . ARG B 1 44 ? 23.642 27.304 17.832 1.00 24.20 37 ARG B C 1
ATOM 1440 O O . ARG B 1 44 ? 22.536 27.157 18.347 1.00 23.76 37 ARG B O 1
ATOM 1448 N N . GLY B 1 45 ? 24.539 28.201 18.252 1.00 27.00 38 GLY B N 1
ATOM 1449 C CA . GLY B 1 45 ? 24.183 29.282 19.154 1.00 29.74 38 GLY B CA 1
ATOM 1450 C C . GLY B 1 45 ? 23.618 30.465 18.372 1.00 32.83 38 GLY B C 1
ATOM 1451 O O . GLY B 1 45 ? 23.850 30.576 17.169 1.00 30.36 38 GLY B O 1
ATOM 1452 N N . PRO B 1 46 ? 22.850 31.376 19.015 1.00 36.28 39 PRO B N 1
ATOM 1453 C CA . PRO B 1 46 ? 22.361 32.576 18.335 1.00 39.50 39 PRO B CA 1
ATOM 1454 C C . PRO B 1 46 ? 23.492 33.579 18.130 1.00 42.91 39 PRO B C 1
ATOM 1455 O O . PRO B 1 46 ? 24.426 33.631 18.928 1.00 44.08 39 PRO B O 1
ATOM 1459 N N . GLU B 1 47 ? 23.408 34.336 17.027 1.00 48.65 40 GLU B N 1
ATOM 1460 C CA . GLU B 1 47 ? 24.247 35.498 16.762 1.00 52.64 40 GLU B CA 1
ATOM 1461 C C . GLU B 1 47 ? 25.730 35.135 16.814 1.00 52.82 40 GLU B C 1
ATOM 1462 O O . GLU B 1 47 ? 26.521 35.847 17.433 1.00 51.55 40 GLU B O 1
ATOM 1468 N N . HIS B 1 48 ? 26.086 34.020 16.164 1.00 54.33 41 HIS B N 1
ATOM 1469 C CA . HIS B 1 48 ? 27.466 33.597 15.959 1.00 56.22 41 HIS B CA 1
ATOM 1470 C C . HIS B 1 48 ? 28.190 33.361 17.287 1.00 54.58 41 HIS B C 1
ATOM 1471 O O . HIS B 1 48 ? 29.404 33.544 17.370 1.00 55.48 41 HIS B O 1
ATOM 1478 N N . SER B 1 49 ? 27.446 32.942 18.318 1.00 51.54 42 SER B N 1
ATOM 1479 C CA . SER B 1 49 ? 28.042 32.600 19.601 1.00 48.01 42 SER B CA 1
ATOM 1480 C C . SER B 1 49 ? 28.729 31.239 19.509 1.00 46.39 42 SER B C 1
ATOM 1481 O O . SER B 1 49 ? 28.298 30.372 18.750 1.00 45.74 42 SER B O 1
ATOM 1484 N N . ASN B 1 50 ? 29.802 31.069 20.289 1.00 44.28 43 ASN B N 1
ATOM 1485 C CA . ASN B 1 50 ? 30.622 29.868 20.233 1.00 44.01 43 ASN B CA 1
ATOM 1486 C C . ASN B 1 50 ? 30.179 28.894 21.325 1.00 41.74 43 ASN B C 1
ATOM 1487 O O . ASN B 1 50 ? 30.624 28.989 22.467 1.00 43.51 43 ASN B O 1
ATOM 1492 N N . ILE B 1 51 ? 29.317 27.941 20.951 1.00 36.93 44 ILE B N 1
ATOM 1493 C CA . ILE B 1 51 ? 28.757 26.991 21.901 1.00 33.99 44 ILE B CA 1
ATOM 1494 C C . ILE B 1 51 ? 29.741 25.851 22.166 1.00 32.63 44 ILE B C 1
ATOM 1495 O O . ILE B 1 51 ? 29.519 25.054 23.075 1.00 31.40 44 ILE B O 1
ATOM 1500 N N . GLN B 1 52 ? 30.826 25.786 21.381 1.00 31.95 45 GLN B N 1
ATOM 1501 C CA . GLN B 1 52 ? 31.811 24.722 21.525 1.00 32.48 45 GLN B CA 1
ATOM 1502 C C . GLN B 1 52 ? 32.446 24.760 22.915 1.00 31.88 45 GLN B C 1
ATOM 1503 O O . GLN B 1 52 ? 32.942 23.743 23.396 1.00 31.47 45 GLN B O 1
ATOM 1509 N N . HIS B 1 53 ? 32.412 25.931 23.562 1.00 32.53 46 HIS B N 1
ATOM 1510 C CA . HIS B 1 53 ? 32.923 26.067 24.918 1.00 32.97 46 HIS B CA 1
ATOM 1511 C C . HIS B 1 53 ? 32.319 25.000 25.831 1.00 32.25 46 HIS B C 1
ATOM 1512 O O . HIS B 1 53 ? 33.019 24.448 26.678 1.00 32.62 46 HIS B O 1
ATOM 1519 N N . PHE B 1 54 ? 31.024 24.707 25.644 1.00 31.32 47 PHE B N 1
ATOM 1520 C CA . PHE B 1 54 ? 30.312 23.841 26.574 1.00 30.23 47 PHE B CA 1
ATOM 1521 C C . PHE B 1 54 ? 29.762 22.589 25.889 1.00 29.29 47 PHE B C 1
ATOM 1522 O O . PHE B 1 54 ? 29.319 21.667 26.573 1.00 28.94 47 PHE B O 1
ATOM 1530 N N . VAL B 1 55 ? 29.778 22.561 24.550 1.00 28.11 48 VAL B N 1
ATOM 1531 C CA . VAL B 1 55 ? 29.265 21.415 23.810 1.00 26.94 48 VAL B CA 1
ATOM 1532 C C . VAL B 1 55 ? 30.409 20.449 23.506 1.00 27.17 48 VAL B C 1
ATOM 1533 O O . VAL B 1 55 ? 31.383 20.819 22.850 1.00 26.45 48 VAL B O 1
ATOM 1537 N N . GLU B 1 56 ? 30.262 19.207 23.986 1.00 27.19 49 GLU B N 1
ATOM 1538 C CA . GLU B 1 56 ? 31.209 18.133 23.724 1.00 28.32 49 GLU B CA 1
ATOM 1539 C C . GLU B 1 56 ? 31.066 17.663 22.277 1.00 26.41 49 GLU B C 1
ATOM 1540 O O . GLU B 1 56 ? 32.048 17.613 21.541 1.00 26.84 49 GLU B O 1
ATOM 1546 N N . LYS B 1 57 ? 29.835 17.313 21.889 1.00 24.50 50 LYS B N 1
ATOM 1547 C CA . LYS B 1 57 ? 29.529 16.851 20.545 1.00 23.58 50 LYS B CA 1
ATOM 1548 C C . LYS B 1 57 ? 28.022 16.927 20.323 1.00 22.32 50 LYS B C 1
ATOM 1549 O O . LYS B 1 57 ? 27.249 17.012 21.273 1.00 22.54 50 LYS B O 1
ATOM 1555 N N . VAL B 1 58 ? 27.624 16.883 19.051 1.00 21.74 51 VAL B N 1
ATOM 1556 C CA . VAL B 1 58 ? 26.223 16.795 18.683 1.00 21.24 51 VAL B CA 1
ATOM 1557 C C . VAL B 1 58 ? 26.049 15.537 17.840 1.00 21.12 51 VAL B C 1
ATOM 1558 O O . VAL B 1 58 ? 26.815 15.290 16.909 1.00 21.07 51 VAL B O 1
ATOM 1562 N N . VAL B 1 59 ? 25.045 14.736 18.206 1.00 21.43 52 VAL B N 1
ATOM 1563 C CA . VAL B 1 59 ? 24.749 13.509 17.493 1.00 21.43 52 VAL B CA 1
ATOM 1564 C C . VAL B 1 59 ? 23.399 13.666 16.800 1.00 21.03 52 VAL B C 1
ATOM 1565 O O . VAL B 1 59 ? 22.397 13.958 17.449 1.00 21.79 52 VAL B O 1
ATOM 1569 N N . PHE B 1 60 ? 23.404 13.481 15.476 1.00 20.47 53 PHE B N 1
ATOM 1570 C CA . PHE B 1 60 ? 22.208 13.532 14.653 1.00 20.21 53 PHE B CA 1
ATOM 1571 C C . PHE B 1 60 ? 21.831 12.104 14.265 1.00 20.43 53 PHE B C 1
ATOM 1572 O O . PHE B 1 60 ? 22.552 11.453 13.509 1.00 20.27 53 PHE B O 1
ATOM 1580 N N . HIS B 1 61 ? 20.705 11.624 14.807 1.00 20.99 54 HIS B N 1
ATOM 1581 C CA . HIS B 1 61 ? 20.232 10.268 14.576 1.00 21.48 54 HIS B CA 1
ATOM 1582 C C . HIS B 1 61 ? 19.368 10.235 13.320 1.00 21.47 54 HIS B C 1
ATOM 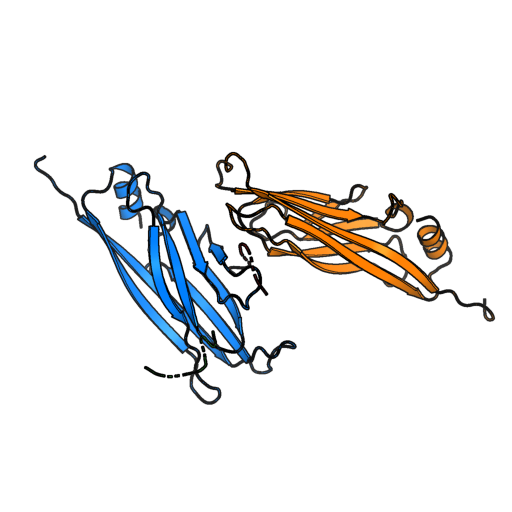1583 O O . HIS B 1 61 ? 18.161 10.469 13.382 1.00 22.02 54 HIS B O 1
ATOM 1590 N N . LEU B 1 62 ? 19.993 9.926 12.180 1.00 21.63 55 LEU B N 1
ATOM 1591 C CA . LEU B 1 62 ? 19.288 9.891 10.909 1.00 21.94 55 LEU B CA 1
ATOM 1592 C C . LEU B 1 62 ? 18.425 8.635 10.821 1.00 23.03 55 LEU B C 1
ATOM 1593 O O . LEU B 1 62 ? 18.628 7.671 11.558 1.00 22.84 55 LEU B O 1
ATOM 1598 N N . HIS B 1 63 ? 17.483 8.655 9.874 1.00 24.03 56 HIS B N 1
ATOM 1599 C CA . HIS B 1 63 ? 16.649 7.508 9.554 1.00 26.21 56 HIS B CA 1
ATOM 1600 C C . HIS B 1 63 ? 17.528 6.324 9.149 1.00 27.29 56 HIS B C 1
ATOM 1601 O O . HIS B 1 63 ? 18.577 6.510 8.535 1.00 26.40 56 HIS B O 1
ATOM 1608 N N . GLU B 1 64 ? 17.069 5.109 9.486 1.00 29.07 57 GLU B N 1
ATOM 1609 C CA . GLU B 1 64 ? 17.842 3.882 9.342 1.00 31.20 57 GLU B CA 1
ATOM 1610 C C . GLU B 1 64 ? 18.246 3.635 7.889 1.00 30.42 57 GLU B C 1
ATOM 1611 O O . GLU B 1 64 ? 19.218 2.924 7.639 1.00 30.64 57 GLU B O 1
ATOM 1617 N N . SER B 1 65 ? 17.501 4.224 6.943 1.00 28.81 58 SER B N 1
ATOM 1618 C CA . SER B 1 65 ? 17.757 4.051 5.521 1.00 27.64 58 SER B CA 1
ATOM 1619 C C . SER B 1 65 ? 19.043 4.761 5.097 1.00 27.01 58 SER B C 1
ATOM 1620 O O . SER B 1 65 ? 19.562 4.507 4.013 1.00 27.18 58 SER B O 1
ATOM 1623 N N . PHE B 1 66 ? 19.562 5.646 5.957 1.00 25.62 59 PHE B N 1
ATOM 1624 C CA . PHE B 1 66 ? 20.825 6.314 5.679 1.00 25.31 59 PHE B CA 1
ATOM 1625 C C . PHE B 1 66 ? 21.992 5.445 6.141 1.00 25.18 59 PHE B C 1
ATOM 1626 O O . PHE B 1 66 ? 21.909 4.796 7.180 1.00 24.63 59 PHE B O 1
ATOM 1634 N N . PRO B 1 67 ? 23.120 5.411 5.393 1.00 25.94 60 PRO B N 1
ATOM 1635 C CA . PRO B 1 67 ? 24.322 4.725 5.866 1.00 26.01 60 PRO B CA 1
ATOM 1636 C C . PRO B 1 67 ? 24.911 5.485 7.053 1.00 25.75 60 PRO B C 1
ATOM 1637 O O . PRO B 1 67 ? 24.810 6.710 7.116 1.00 25.47 60 PRO B O 1
ATOM 1641 N N . ARG B 1 68 ? 25.490 4.736 8.002 1.00 25.90 61 ARG B N 1
ATOM 1642 C CA . ARG B 1 68 ? 26.130 5.289 9.189 1.00 26.01 61 ARG B CA 1
ATOM 1643 C C . ARG B 1 68 ? 25.212 6.334 9.826 1.00 25.14 61 ARG B C 1
ATOM 1644 O O . ARG B 1 68 ? 25.614 7.479 10.028 1.00 24.93 61 ARG B O 1
ATOM 1652 N N . PRO B 1 69 ? 23.959 5.961 10.177 1.00 24.65 62 PRO B N 1
ATOM 1653 C CA . PRO B 1 69 ? 22.908 6.943 10.464 1.00 24.62 62 PRO B CA 1
ATOM 1654 C C . PRO B 1 69 ? 23.115 7.777 11.729 1.00 25.05 62 PRO B C 1
ATOM 1655 O O . PRO B 1 69 ? 22.554 8.867 11.850 1.00 25.60 62 PRO B O 1
ATOM 1659 N N . LYS B 1 70 ? 23.917 7.261 12.668 1.00 24.75 63 LYS B N 1
ATOM 1660 C CA . LYS B 1 70 ? 24.225 7.984 13.894 1.00 24.78 63 LYS B CA 1
ATOM 1661 C C . LYS B 1 70 ? 25.402 8.924 13.629 1.00 24.34 63 LYS B C 1
ATOM 1662 O O . LYS B 1 70 ? 26.555 8.573 13.870 1.00 24.12 63 LYS B O 1
ATOM 1668 N N . ARG B 1 71 ? 25.098 10.124 13.114 1.00 22.70 64 ARG B N 1
ATOM 1669 C CA . ARG B 1 71 ? 26.121 11.067 12.688 1.00 22.05 64 ARG B CA 1
ATOM 1670 C C . ARG B 1 71 ? 26.637 11.853 13.893 1.00 22.85 64 ARG B C 1
ATOM 1671 O O . ARG B 1 71 ? 25.850 12.330 14.708 1.00 22.22 64 ARG B O 1
ATOM 1679 N N . VAL B 1 72 ? 27.967 11.987 13.986 1.00 22.73 65 VAL B N 1
ATOM 1680 C CA . VAL B 1 72 ? 28.605 12.627 15.127 1.00 23.44 65 VAL B CA 1
ATOM 1681 C C . VAL B 1 72 ? 29.384 13.850 14.646 1.00 24.47 65 VAL B C 1
ATOM 1682 O O . VAL B 1 72 ? 30.227 13.744 13.757 1.00 23.52 65 VAL B O 1
ATOM 1686 N N . CYS B 1 73 ? 29.082 15.011 15.244 1.00 24.77 66 CYS B N 1
ATOM 1687 C CA . CYS B 1 73 ? 29.838 16.229 15.000 1.00 25.87 66 CYS B CA 1
ATOM 1688 C C . CYS B 1 73 ? 30.517 16.664 16.295 1.00 27.17 66 CYS B C 1
ATOM 1689 O O . CYS B 1 73 ? 29.852 17.125 17.220 1.00 26.05 66 CYS B O 1
ATOM 1692 N N . LYS B 1 74 ? 31.848 16.526 16.343 1.00 30.06 67 LYS B N 1
ATOM 1693 C CA . LYS B 1 74 ? 32.607 16.870 17.537 1.00 32.64 67 LYS B CA 1
ATOM 1694 C C . LYS B 1 74 ? 33.021 18.339 17.518 1.00 32.37 67 LYS B C 1
ATOM 1695 O O . LYS B 1 74 ? 33.283 18.908 18.573 1.00 33.97 67 LYS B O 1
ATOM 1701 N N . ASP B 1 75 ? 33.071 18.939 16.323 1.00 32.16 68 ASP B N 1
ATOM 1702 C CA . ASP B 1 75 ? 33.514 20.315 16.157 1.00 33.30 68 ASP B CA 1
ATOM 1703 C C . ASP B 1 75 ? 32.476 21.091 15.350 1.00 31.69 68 ASP B C 1
ATOM 1704 O O . ASP B 1 75 ? 31.812 20.513 14.496 1.00 32.89 68 ASP B O 1
ATOM 1709 N N . PRO B 1 76 ? 32.301 22.414 15.587 1.00 31.30 69 PRO B N 1
ATOM 1710 C CA . PRO B 1 76 ? 31.398 23.231 14.775 1.00 30.71 69 PRO B CA 1
ATOM 1711 C C . PRO B 1 76 ? 31.926 23.385 13.348 1.00 30.53 69 PRO B C 1
ATOM 1712 O O . PRO B 1 76 ? 33.126 23.251 13.118 1.00 29.99 69 PRO B O 1
ATOM 1716 N N . PRO B 1 77 ? 31.051 23.641 12.344 1.00 28.79 70 PRO B N 1
ATOM 1717 C CA . PRO B 1 77 ? 29.605 23.718 12.565 1.00 27.25 70 PRO B CA 1
ATOM 1718 C C . PRO B 1 77 ? 29.001 22.343 12.835 1.00 26.10 70 PRO B C 1
ATOM 1719 O O . PRO B 1 77 ? 29.427 21.349 12.252 1.00 26.27 70 PRO B O 1
ATOM 1723 N N . TYR B 1 78 ? 28.021 22.298 13.744 1.00 23.87 71 TYR B N 1
ATOM 1724 C CA . TYR B 1 78 ? 27.305 21.068 14.039 1.00 22.85 71 TYR B CA 1
ATOM 1725 C C . TYR B 1 78 ? 26.151 20.940 13.051 1.00 22.21 71 TYR B C 1
ATOM 1726 O O . TYR B 1 78 ? 25.091 21.527 13.260 1.00 20.82 71 TYR B O 1
ATOM 1735 N N . LYS B 1 79 ? 26.386 20.196 11.960 1.00 22.00 72 LYS B N 1
ATOM 1736 C CA . LYS B 1 79 ? 25.427 20.136 10.867 1.00 21.58 72 LYS B CA 1
ATOM 1737 C C . LYS B 1 79 ? 25.640 18.882 10.024 1.00 20.81 72 LYS B C 1
ATOM 1738 O O . LYS B 1 79 ? 26.761 18.385 9.896 1.00 19.51 72 LYS B O 1
ATOM 1744 N N . VAL B 1 80 ? 24.542 18.414 9.421 1.00 19.31 73 VAL B N 1
ATOM 1745 C CA . VAL B 1 80 ? 24.568 17.308 8.481 1.00 19.63 73 VAL B CA 1
ATOM 1746 C C . VAL B 1 80 ? 23.987 17.801 7.161 1.00 19.53 73 VAL B C 1
ATOM 1747 O O . VAL B 1 80 ? 22.940 18.443 7.144 1.00 19.10 73 VAL B O 1
ATOM 1751 N N . GLU B 1 81 ? 24.703 17.517 6.068 1.0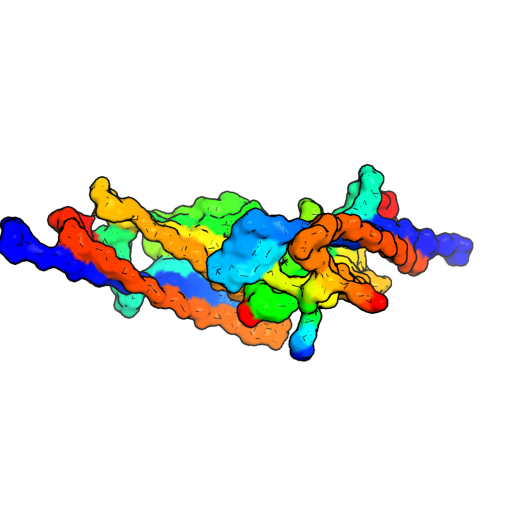0 20.35 74 GLU B N 1
ATOM 1752 C CA . GLU B 1 81 ? 24.249 17.835 4.726 1.00 21.76 74 GLU B CA 1
ATOM 1753 C C . GLU B 1 81 ? 23.971 16.522 4.002 1.00 21.46 74 GLU B C 1
ATOM 1754 O O . GLU B 1 81 ? 24.852 15.672 3.893 1.00 20.76 74 GLU B O 1
ATOM 1760 N N . GLU B 1 82 ? 22.733 16.348 3.534 1.00 21.46 75 GLU B N 1
ATOM 1761 C CA . GLU B 1 82 ? 22.358 15.069 2.956 1.00 21.70 75 GLU B CA 1
ATOM 1762 C C . GLU B 1 82 ? 21.379 15.272 1.805 1.00 22.14 75 GLU B C 1
ATOM 1763 O O . GLU B 1 82 ? 20.839 16.362 1.617 1.00 22.52 75 GLU B O 1
ATOM 1769 N N . SER B 1 83 ? 21.199 14.203 1.024 1.00 21.95 76 SER B N 1
ATOM 1770 C CA . SER B 1 83 ? 20.154 14.108 0.022 1.00 21.57 76 SER B CA 1
ATOM 1771 C C . SER B 1 83 ? 19.220 12.963 0.403 1.00 21.37 76 SER B C 1
ATOM 1772 O O . SER B 1 83 ? 19.644 12.002 1.042 1.00 21.54 76 SER B O 1
ATOM 1775 N N . GLY B 1 84 ? 17.951 13.074 -0.002 1.00 21.25 77 GLY B N 1
ATOM 1776 C CA . GLY B 1 84 ? 16.962 12.056 0.312 1.00 21.22 77 GLY B CA 1
ATOM 1777 C C . GLY B 1 84 ? 15.665 12.249 -0.468 1.00 21.17 77 GLY B C 1
ATOM 1778 O O . GLY B 1 84 ? 15.602 13.067 -1.385 1.00 20.74 77 GLY B O 1
ATOM 1779 N N . TYR B 1 85 ? 14.632 11.488 -0.082 1.00 21.79 78 TYR B N 1
ATOM 1780 C CA . TYR B 1 85 ? 13.372 11.500 -0.807 1.00 22.35 78 TYR B CA 1
ATOM 1781 C C . TYR B 1 85 ? 12.200 11.833 0.117 1.00 22.11 78 TYR B C 1
ATOM 1782 O O . TYR B 1 85 ? 11.087 12.034 -0.365 1.00 22.46 78 TYR B O 1
ATOM 1791 N N . ALA B 1 86 ? 12.444 11.890 1.434 1.00 21.10 79 ALA B N 1
ATOM 1792 C CA . ALA B 1 86 ? 11.373 12.124 2.395 1.00 20.75 79 ALA B CA 1
ATOM 1793 C C . ALA B 1 86 ? 11.937 12.592 3.733 1.00 20.72 79 ALA B C 1
ATOM 1794 O O . ALA B 1 86 ? 13.089 12.319 4.059 1.00 20.31 79 ALA B O 1
ATOM 1796 N N . GLY B 1 87 ? 11.095 13.286 4.508 1.00 20.84 80 GLY B N 1
ATOM 1797 C CA . GLY B 1 87 ? 11.466 13.772 5.827 1.00 20.27 80 GLY B CA 1
ATOM 1798 C C . GLY B 1 87 ? 11.142 12.752 6.914 1.00 20.89 80 GLY B C 1
ATOM 1799 O O . GLY B 1 87 ? 10.503 11.735 6.644 1.00 21.19 80 GLY B O 1
ATOM 1800 N N . PHE B 1 88 ? 11.575 13.046 8.146 1.00 20.46 81 PHE B N 1
ATOM 1801 C CA . PHE B 1 88 ? 11.431 12.114 9.254 1.00 20.78 81 PHE B CA 1
ATOM 1802 C C . PHE B 1 88 ? 11.745 12.829 10.564 1.00 21.23 81 PHE B C 1
ATOM 1803 O O . PHE B 1 88 ? 12.319 13.920 10.559 1.00 21.43 81 PHE B O 1
ATOM 1811 N N . ILE B 1 89 ? 11.359 12.196 11.679 1.00 21.42 82 ILE B N 1
ATOM 1812 C CA . ILE B 1 89 ? 11.788 12.621 13.002 1.00 22.16 82 ILE B CA 1
ATOM 1813 C C . ILE B 1 89 ? 13.263 12.266 13.143 1.00 21.48 82 ILE B C 1
ATOM 1814 O O . ILE B 1 89 ? 13.659 11.129 12.892 1.00 21.51 82 ILE B O 1
ATOM 1819 N N . LEU B 1 90 ? 14.056 13.268 13.530 1.00 20.80 83 LEU B N 1
ATOM 1820 C CA . LEU B 1 90 ? 15.503 13.161 13.615 1.00 20.18 83 LEU B CA 1
ATOM 1821 C C . LEU B 1 90 ? 15.904 13.531 15.041 1.00 20.20 83 LEU B C 1
ATOM 1822 O O . LEU B 1 90 ? 15.962 14.712 15.370 1.00 20.12 83 LEU B O 1
ATOM 1827 N N . PRO B 1 91 ? 16.104 12.544 15.950 1.00 20.18 84 PRO B N 1
ATOM 1828 C CA . PRO B 1 91 ? 16.585 12.818 17.304 1.00 20.71 84 PRO B CA 1
ATOM 1829 C C . PRO B 1 91 ? 17.975 13.445 17.302 1.00 20.80 84 PRO B C 1
ATOM 1830 O O . PRO B 1 91 ? 18.904 12.929 16.683 1.00 21.15 84 PRO B O 1
ATOM 1834 N N . ILE B 1 92 ? 18.084 14.585 17.986 1.00 20.25 85 ILE B N 1
ATOM 1835 C CA . ILE B 1 92 ? 19.344 15.290 18.109 1.00 21.04 85 ILE B CA 1
ATOM 1836 C C . ILE B 1 92 ? 19.742 15.263 19.579 1.00 21.72 85 ILE B C 1
ATOM 1837 O O . ILE B 1 92 ? 18.947 15.624 20.446 1.00 22.13 85 ILE B O 1
ATOM 1842 N N . GLU B 1 93 ? 20.972 14.812 19.837 1.00 22.33 86 GLU B N 1
ATOM 1843 C CA . GLU B 1 93 ? 21.533 14.843 21.176 1.00 23.61 86 GLU B CA 1
ATOM 1844 C C . GLU B 1 93 ? 22.680 15.843 21.207 1.00 23.15 86 GLU B C 1
ATOM 1845 O O . GLU B 1 93 ? 23.609 15.746 20.406 1.00 23.46 86 GLU B O 1
ATOM 1851 N N . VAL B 1 94 ? 22.596 16.792 22.145 1.00 23.01 87 VAL B N 1
ATOM 1852 C CA . VAL B 1 94 ? 23.685 17.714 22.418 1.00 23.37 87 VAL B CA 1
ATOM 1853 C C . VAL B 1 94 ? 24.358 17.281 23.717 1.00 24.04 87 VAL B C 1
ATOM 1854 O O . VAL B 1 94 ? 23.742 17.323 24.781 1.00 23.58 87 VAL B O 1
ATOM 1858 N N . TYR B 1 95 ? 25.623 16.862 23.608 1.00 24.35 88 TYR B N 1
ATOM 1859 C CA . TYR B 1 95 ? 26.408 16.437 24.756 1.00 26.15 88 TYR B CA 1
ATOM 1860 C C . TYR B 1 95 ? 27.162 17.636 25.322 1.00 26.73 88 TYR B C 1
ATOM 1861 O O . TYR B 1 95 ? 27.673 18.461 24.567 1.00 26.77 88 TYR B O 1
ATOM 1870 N N . PHE B 1 96 ? 27.235 17.707 26.657 1.00 27.83 89 PHE B N 1
ATOM 1871 C CA . PHE B 1 96 ? 27.873 18.817 27.346 1.00 29.10 89 PHE B CA 1
ATOM 1872 C C . PHE B 1 96 ? 29.216 18.388 27.927 1.00 30.30 89 PHE B C 1
ATOM 1873 O O . PHE B 1 96 ? 29.405 17.225 28.281 1.00 31.03 89 PHE B O 1
ATOM 1881 N N . LYS B 1 97 ? 30.130 19.359 28.033 1.00 31.90 90 LYS B N 1
ATOM 1882 C CA . LYS B 1 97 ? 31.430 19.164 28.654 1.00 33.86 90 LYS B CA 1
ATOM 1883 C C . LYS B 1 97 ? 31.278 19.283 30.169 1.00 35.57 90 LYS B C 1
ATOM 1884 O O . LYS B 1 97 ? 31.854 20.172 30.790 1.00 36.16 90 LYS B O 1
ATOM 1890 N N . ASN B 1 98 ? 30.502 18.360 30.747 1.00 39.39 91 ASN B N 1
ATOM 1891 C CA . ASN B 1 98 ? 30.065 18.434 32.131 1.00 43.29 91 ASN B CA 1
ATOM 1892 C C . ASN B 1 98 ? 30.319 17.090 32.809 1.00 46.75 91 ASN B C 1
ATOM 1893 O O . ASN B 1 98 ? 29.974 16.044 32.266 1.00 47.39 91 ASN B O 1
ATOM 1898 N N . LYS B 1 99 ? 30.916 17.140 34.006 1.00 51.75 92 LYS B N 1
ATOM 1899 C CA . LYS B 1 99 ? 31.216 15.947 34.780 1.00 54.80 92 LYS B CA 1
ATOM 1900 C C . LYS B 1 99 ? 29.968 15.493 35.534 1.00 56.55 92 LYS B C 1
ATOM 1901 O O . LYS B 1 99 ? 29.803 14.306 35.802 1.00 57.67 92 LYS B O 1
ATOM 1907 N N . GLU B 1 100 ? 29.100 16.455 35.872 1.00 57.51 93 GLU B N 1
ATOM 1908 C CA . GLU B 1 100 ? 27.869 16.177 36.595 1.00 58.09 93 GLU B CA 1
ATOM 1909 C C . GLU B 1 100 ? 26.716 16.036 35.604 1.00 57.05 93 GLU B C 1
ATOM 1910 O O . GLU B 1 100 ? 26.900 16.175 34.397 1.00 56.38 93 GLU B O 1
ATOM 1916 N N . GLU B 1 101 ? 25.527 15.747 36.144 1.00 55.16 94 GLU B N 1
ATOM 1917 C CA . GLU B 1 101 ? 24.290 15.714 35.381 1.00 53.38 94 GLU B CA 1
ATOM 1918 C C . GLU B 1 101 ? 23.788 17.146 35.201 1.00 51.31 94 GLU B C 1
ATOM 1919 O O . GLU B 1 101 ? 24.014 17.988 36.067 1.00 50.89 94 GLU B O 1
ATOM 1925 N N . PRO B 1 102 ? 23.103 17.484 34.081 1.00 49.29 95 PRO B N 1
ATOM 1926 C CA . PRO B 1 102 ? 22.887 16.556 32.969 1.00 46.73 95 PRO B CA 1
ATOM 1927 C C . PRO B 1 102 ? 24.094 16.461 32.035 1.00 44.38 95 PRO B C 1
ATOM 1928 O O . PRO B 1 102 ? 24.831 17.431 31.858 1.00 43.89 95 PRO B O 1
ATOM 1932 N N . ARG B 1 103 ? 24.278 15.274 31.449 1.00 42.07 96 ARG B N 1
ATOM 1933 C CA . ARG B 1 103 ? 25.392 14.997 30.557 1.00 40.86 96 ARG B CA 1
ATOM 1934 C C . ARG B 1 103 ? 25.039 15.421 29.132 1.00 37.65 96 ARG B C 1
ATOM 1935 O O . ARG B 1 103 ? 25.926 15.743 28.344 1.00 35.59 96 ARG B O 1
ATOM 1943 N N . LYS B 1 104 ? 23.739 15.409 28.811 1.00 35.09 97 LYS B N 1
ATOM 1944 C CA . LYS B 1 104 ? 23.273 15.701 27.464 1.00 33.59 97 LYS B CA 1
ATOM 1945 C C . LYS B 1 104 ? 21.797 16.090 27.488 1.00 32.10 97 LYS B C 1
ATOM 1946 O O . LYS B 1 104 ? 21.107 15.879 28.484 1.00 31.98 97 LYS B O 1
ATOM 1952 N N . VAL B 1 105 ? 21.326 16.642 26.364 1.00 29.93 98 VAL B N 1
ATOM 1953 C CA . VAL B 1 105 ? 19.912 16.908 26.157 1.00 29.24 98 VAL B CA 1
ATOM 1954 C C . VAL B 1 105 ? 19.508 16.350 24.794 1.00 28.81 98 VAL B C 1
ATOM 1955 O O . VAL B 1 105 ? 20.302 16.347 23.855 1.00 28.17 98 VAL B O 1
ATOM 1959 N N . ARG B 1 106 ? 18.264 15.870 24.708 1.00 28.67 99 ARG B N 1
ATOM 1960 C CA . ARG B 1 106 ? 17.746 15.255 23.498 1.00 29.23 99 ARG B CA 1
ATOM 1961 C C . ARG B 1 106 ? 16.600 16.109 22.965 1.00 28.45 99 ARG B C 1
ATOM 1962 O O . ARG B 1 106 ? 15.782 16.610 23.733 1.00 27.92 99 ARG B O 1
ATOM 1970 N N . PHE B 1 107 ? 16.582 16.284 21.642 1.00 26.71 100 PHE B N 1
ATOM 1971 C CA . PHE B 1 107 ? 15.469 16.906 20.951 1.00 25.85 100 PHE B CA 1
ATOM 1972 C C . PHE B 1 107 ? 15.036 15.977 19.827 1.00 25.50 100 PHE B C 1
ATOM 1973 O O . PHE B 1 107 ? 15.882 15.435 19.119 1.00 25.99 100 PHE B O 1
ATOM 1981 N N . ASP B 1 108 ? 13.722 15.787 19.688 1.00 25.19 101 ASP B N 1
ATOM 1982 C CA . ASP B 1 108 ? 13.175 15.095 18.533 1.00 25.65 101 ASP B CA 1
ATOM 1983 C C . ASP B 1 108 ? 12.846 16.141 17.472 1.00 24.99 101 ASP B C 1
ATOM 1984 O O . ASP B 1 108 ? 11.857 16.861 17.591 1.00 25.56 101 ASP B O 1
ATOM 1989 N N . TYR B 1 109 ? 13.708 16.239 16.454 1.00 23.37 102 TYR B N 1
ATOM 1990 C CA . TYR B 1 109 ? 13.594 17.316 15.486 1.00 22.27 102 TYR B CA 1
ATOM 1991 C C . TYR B 1 109 ? 12.817 16.851 14.257 1.00 22.07 102 TYR B C 1
ATOM 1992 O O . TYR B 1 109 ? 13.107 15.798 13.693 1.00 22.45 102 TYR B O 1
ATOM 2001 N N . ASP B 1 110 ? 11.850 17.674 13.840 1.00 22.41 103 ASP B N 1
ATOM 2002 C CA . ASP B 1 110 ? 11.007 17.389 12.689 1.00 23.69 103 ASP B CA 1
ATOM 2003 C C . ASP B 1 110 ? 11.708 17.855 11.412 1.00 22.21 103 ASP B C 1
ATOM 2004 O O . ASP B 1 110 ? 11.589 19.013 11.013 1.00 21.76 103 ASP B O 1
ATOM 2009 N N . LEU B 1 111 ? 12.433 16.928 10.774 1.00 21.55 104 LEU B N 1
ATOM 2010 C CA . LEU B 1 111 ? 13.134 17.180 9.522 1.00 21.69 104 LEU B CA 1
ATOM 2011 C C . LEU B 1 111 ? 12.141 17.036 8.369 1.00 21.66 104 LEU B C 1
ATOM 2012 O O . LEU B 1 111 ? 12.162 16.044 7.645 1.00 21.08 104 LEU B O 1
ATOM 2017 N N . PHE B 1 112 ? 11.260 18.031 8.202 1.00 21.80 105 PHE B N 1
ATOM 2018 C CA . PHE B 1 112 ? 10.200 17.910 7.212 1.00 22.37 105 PHE B CA 1
ATOM 2019 C C . PHE B 1 112 ? 10.664 18.477 5.873 1.00 23.07 105 PHE B C 1
ATOM 2020 O O . PHE B 1 112 ? 11.444 19.430 5.833 1.00 23.37 105 PHE B O 1
ATOM 2028 N N . LEU B 1 113 ? 10.188 17.865 4.779 1.00 22.50 106 LEU B N 1
ATOM 2029 C CA . LEU B 1 113 ? 10.435 18.386 3.443 1.00 23.16 106 LEU B CA 1
ATOM 2030 C C . LEU B 1 113 ? 9.110 18.853 2.847 1.00 24.09 106 LEU B C 1
ATOM 2031 O O . LEU B 1 113 ? 8.073 18.242 3.094 1.00 22.99 106 LEU B O 1
ATOM 2036 N N . HIS B 1 114 ? 9.159 19.928 2.051 1.00 24.68 107 HIS B N 1
ATOM 2037 C CA . HIS B 1 114 ? 8.000 20.325 1.266 1.00 26.40 107 HIS B CA 1
ATOM 2038 C C . HIS B 1 114 ? 7.950 19.497 -0.016 1.00 26.77 107 HIS B C 1
ATOM 2039 O O . HIS B 1 114 ? 8.959 18.929 -0.433 1.00 26.28 107 HIS B O 1
ATOM 2046 N N . LEU B 1 115 ? 6.761 19.438 -0.627 1.00 27.82 108 LEU B N 1
ATOM 2047 C CA . LEU B 1 115 ? 6.531 18.712 -1.866 1.00 28.81 108 LEU B CA 1
ATOM 2048 C C . LEU B 1 115 ? 7.240 19.417 -3.019 1.00 30.15 108 LEU B C 1
ATOM 2049 O O . LEU B 1 115 ? 7.509 20.617 -2.947 1.00 31.18 108 LEU B O 1
ATOM 2054 N N . GLU B 1 116 ? 7.521 18.653 -4.083 1.00 31.34 109 GLU B N 1
ATOM 2055 C CA . GLU B 1 116 ? 7.961 19.202 -5.357 1.00 32.33 109 GLU B CA 1
ATOM 2056 C C . GLU B 1 116 ? 6.902 20.184 -5.854 1.00 32.60 109 GLU B C 1
ATOM 2057 O O . GLU B 1 116 ? 5.706 19.948 -5.688 1.00 32.94 109 GLU B O 1
ATOM 2063 N N . GLY B 1 117 ? 7.360 21.300 -6.430 1.00 32.15 110 GLY B N 1
ATOM 2064 C CA . GLY B 1 117 ? 6.468 22.341 -6.913 1.00 33.01 110 GLY B CA 1
ATOM 2065 C C . GLY B 1 117 ? 6.068 23.321 -5.812 1.00 33.16 110 GLY B C 1
ATOM 2066 O O . GLY B 1 117 ? 5.353 24.287 -6.069 1.00 33.94 110 GLY B O 1
ATOM 2067 N N . HIS B 1 118 ? 6.528 23.057 -4.585 1.00 33.01 111 HIS B N 1
ATOM 2068 C CA . HIS B 1 118 ? 6.330 23.963 -3.465 1.00 32.47 111 HIS B CA 1
ATOM 2069 C C . HIS B 1 118 ? 7.658 24.629 -3.111 1.00 30.68 111 HIS B C 1
ATOM 2070 O O . HIS B 1 118 ? 8.717 24.139 -3.509 1.00 29.94 111 HIS B O 1
ATOM 2077 N N . PRO B 1 119 ? 7.654 25.759 -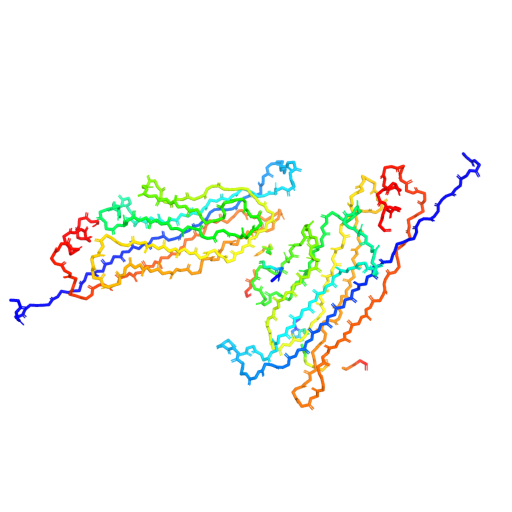2.362 1.00 28.79 112 PRO B N 1
ATOM 2078 C CA . PRO B 1 119 ? 8.900 26.417 -1.966 1.00 27.91 112 PRO B CA 1
ATOM 2079 C C . PRO B 1 119 ? 9.734 25.555 -1.019 1.00 26.56 112 PRO B C 1
ATOM 2080 O O . PRO B 1 119 ? 9.209 24.648 -0.374 1.00 26.82 112 PRO B O 1
ATOM 2084 N N . PRO B 1 120 ? 11.063 25.796 -0.929 1.00 25.35 113 PRO B N 1
ATOM 2085 C CA . PRO B 1 120 ? 11.917 25.098 0.037 1.00 24.13 113 PRO B CA 1
ATOM 2086 C C . PRO B 1 120 ? 11.572 25.390 1.495 1.00 23.60 113 PRO B C 1
ATOM 2087 O O . PRO B 1 120 ? 10.869 26.354 1.797 1.00 23.15 113 PRO B O 1
ATOM 2091 N N . VAL B 1 121 ? 12.075 24.525 2.382 1.00 22.10 114 VAL B N 1
ATOM 2092 C CA . VAL B 1 121 ? 11.953 24.671 3.823 1.00 21.46 114 VAL B CA 1
ATOM 2093 C C . VAL B 1 121 ? 13.118 25.525 4.325 1.00 21.00 114 VAL B C 1
ATOM 2094 O O . VAL B 1 121 ? 14.257 25.331 3.909 1.00 20.41 114 VAL B O 1
ATOM 2098 N N . ASN B 1 122 ? 12.815 26.467 5.225 1.00 21.12 115 ASN B N 1
ATOM 2099 C CA . ASN B 1 122 ? 13.825 27.233 5.937 1.00 21.98 115 ASN B CA 1
ATOM 2100 C C . ASN B 1 122 ? 13.379 27.372 7.392 1.00 22.56 115 ASN B C 1
ATOM 2101 O O . ASN B 1 122 ? 12.881 28.423 7.790 1.00 22.22 115 ASN B O 1
ATOM 2106 N N . HIS B 1 123 ? 13.542 26.290 8.169 1.00 22.33 116 HIS B N 1
ATOM 2107 C CA . HIS B 1 123 ? 12.917 26.191 9.478 1.00 22.56 116 HIS B CA 1
ATOM 2108 C C . HIS B 1 123 ? 13.917 26.511 10.584 1.00 23.44 116 HIS B C 1
ATOM 2109 O O . HIS B 1 123 ? 15.066 26.080 10.539 1.00 22.22 116 HIS B O 1
ATOM 2116 N N . LEU B 1 124 ? 13.446 27.252 11.593 1.00 24.13 117 LEU B N 1
ATOM 2117 C CA . LEU B 1 124 ? 14.243 27.511 12.779 1.00 25.36 117 LEU B CA 1
ATOM 2118 C C . LEU B 1 124 ? 13.433 27.176 14.030 1.00 26.11 117 LEU B C 1
ATOM 2119 O O . LEU B 1 124 ? 12.252 27.503 14.124 1.00 25.96 117 LEU B O 1
ATOM 2124 N N . ARG B 1 125 ? 14.102 26.517 14.980 1.00 26.05 118 ARG B N 1
ATOM 2125 C CA . ARG B 1 125 ? 13.525 26.126 16.254 1.00 26.87 118 ARG B CA 1
ATOM 2126 C C . ARG B 1 125 ? 14.487 26.573 17.349 1.00 27.96 118 ARG B C 1
ATOM 2127 O O . ARG B 1 125 ? 15.658 26.194 17.337 1.00 27.30 118 ARG B O 1
ATOM 2135 N N . CYS B 1 126 ? 13.983 27.399 18.273 1.00 28.70 119 CYS B N 1
ATOM 2136 C CA . CYS B 1 126 ? 14.806 27.943 19.340 1.00 30.60 119 CYS B CA 1
ATOM 2137 C C . CYS B 1 126 ? 14.593 27.127 20.611 1.00 31.77 119 CYS B C 1
ATOM 2138 O O . CYS B 1 126 ? 13.461 26.787 20.954 1.00 32.80 119 CYS B O 1
ATOM 2141 N N . GLU B 1 127 ? 15.702 26.798 21.284 1.00 31.39 120 GLU B N 1
ATOM 2142 C CA . GLU B 1 127 ? 15.660 25.999 22.498 1.00 32.47 120 GLU B CA 1
ATOM 2143 C C . GLU B 1 127 ? 16.474 26.686 23.588 1.00 33.71 120 GLU B C 1
ATOM 2144 O O . GLU B 1 127 ? 17.619 27.081 23.367 1.00 34.81 120 GLU B O 1
ATOM 2150 N N . LYS B 1 128 ? 15.849 26.821 24.761 1.00 34.44 121 LYS B N 1
ATOM 2151 C CA . LYS B 1 128 ? 16.435 27.476 25.917 1.00 34.76 121 LYS B CA 1
ATOM 2152 C C . LYS B 1 128 ? 16.767 26.410 26.960 1.00 33.87 121 LYS B C 1
ATOM 2153 O O . LYS B 1 128 ? 15.900 25.637 27.363 1.00 33.75 121 LYS B O 1
ATOM 2159 N N . LEU B 1 129 ? 18.036 26.363 27.377 1.00 32.94 122 LEU B N 1
ATOM 2160 C CA . LEU B 1 129 ? 18.469 25.419 28.395 1.00 33.09 122 LEU B CA 1
ATOM 2161 C C . LEU B 1 129 ? 18.816 26.182 29.670 1.00 32.93 122 LEU B C 1
ATOM 2162 O O . LEU B 1 129 ? 19.464 27.227 29.614 1.00 31.81 122 LEU B O 1
ATOM 2167 N N . THR B 1 130 ? 18.389 25.635 30.813 1.00 32.37 123 THR B N 1
ATOM 2168 C CA . THR B 1 130 ? 18.671 26.240 32.105 1.00 32.80 123 THR B CA 1
ATOM 2169 C C . THR B 1 130 ? 19.466 25.260 32.959 1.00 31.41 123 THR B C 1
ATOM 2170 O O . THR B 1 130 ? 19.061 24.113 33.132 1.00 32.00 123 THR B O 1
ATOM 2174 N N . PHE B 1 131 ? 20.603 25.738 33.475 1.00 30.50 124 PHE B N 1
ATOM 2175 C CA . PHE B 1 131 ? 21.453 24.981 34.377 1.00 30.39 124 PHE B CA 1
ATOM 2176 C C . PHE B 1 131 ? 21.476 25.677 35.736 1.00 31.46 124 PHE B C 1
ATOM 2177 O O . PHE B 1 131 ? 21.991 26.789 35.855 1.00 30.39 124 PHE B O 1
ATOM 2185 N N . ASN B 1 132 ? 20.910 25.003 36.745 1.00 32.69 125 ASN B N 1
ATOM 2186 C CA . ASN B 1 132 ? 20.854 25.506 38.109 1.00 34.42 125 ASN B CA 1
ATOM 2187 C C . ASN B 1 132 ? 22.056 24.992 38.895 1.00 34.90 125 ASN B C 1
ATOM 2188 O O . ASN B 1 132 ? 22.251 23.783 39.015 1.00 35.65 125 ASN B O 1
ATOM 2193 N N . ASN B 1 133 ? 22.848 25.933 39.424 1.00 35.18 126 ASN B N 1
ATOM 2194 C CA . ASN B 1 133 ? 24.038 25.653 40.216 1.00 35.44 126 ASN B CA 1
ATOM 2195 C C . ASN B 1 133 ? 24.931 24.646 39.493 1.00 35.42 126 ASN B C 1
ATOM 2196 O O . ASN B 1 133 ? 25.150 23.542 39.989 1.00 36.35 126 ASN B O 1
ATOM 2201 N N . PRO B 1 134 ? 25.482 24.977 38.301 1.00 35.30 127 PRO B N 1
ATOM 2202 C CA . PRO B 1 134 ? 26.450 24.096 37.650 1.00 35.84 127 PRO B CA 1
ATOM 2203 C C . PRO B 1 134 ? 27.763 24.118 38.429 1.00 37.28 127 PRO B C 1
ATOM 2204 O O . PRO B 1 134 ? 27.997 25.026 39.227 1.00 36.58 127 PRO B O 1
ATOM 2208 N N . THR B 1 135 ? 28.608 23.106 38.193 1.00 39.10 128 THR B N 1
ATOM 2209 C CA . THR B 1 135 ? 29.950 23.082 38.754 1.00 40.20 128 THR B CA 1
ATOM 2210 C C . THR B 1 135 ? 30.702 24.320 38.280 1.00 42.35 128 THR B C 1
ATOM 2211 O O . THR B 1 135 ? 30.369 24.897 37.246 1.00 42.44 128 THR B O 1
ATOM 2215 N N . GLU B 1 136 ? 31.725 24.701 39.050 1.00 43.65 129 GLU B N 1
ATOM 2216 C CA . GLU B 1 136 ? 32.547 25.862 38.758 1.00 44.64 129 GLU B CA 1
ATOM 2217 C C . GLU B 1 136 ? 33.131 25.745 37.351 1.00 43.79 129 GLU B C 1
ATOM 2218 O O . GLU B 1 136 ? 33.158 26.726 36.611 1.00 41.82 129 GLU B O 1
ATOM 2224 N N . ASP B 1 137 ? 33.582 24.536 36.994 1.00 43.79 130 ASP B N 1
ATOM 2225 C CA . ASP B 1 137 ? 34.226 24.284 35.715 1.00 43.94 130 ASP B CA 1
ATOM 2226 C C . ASP B 1 137 ? 33.221 24.444 34.577 1.00 41.13 130 ASP B C 1
ATOM 2227 O O . ASP B 1 137 ? 33.518 25.090 33.572 1.00 40.39 130 ASP B O 1
ATOM 2232 N N . PHE B 1 138 ? 32.031 23.856 34.751 1.00 38.16 131 PHE B N 1
ATOM 2233 C CA . PHE B 1 138 ? 31.011 23.878 33.716 1.00 37.11 131 PHE B CA 1
ATOM 2234 C C . PHE B 1 138 ? 30.430 25.285 33.579 1.00 36.80 131 PHE B C 1
ATOM 2235 O O . PHE B 1 138 ? 30.115 25.718 32.471 1.00 34.92 131 PHE B O 1
ATOM 2243 N N . ARG B 1 139 ? 30.313 25.996 34.709 1.00 36.40 132 ARG B N 1
ATOM 2244 C CA . ARG B 1 139 ? 29.774 27.346 34.724 1.00 36.16 132 ARG B CA 1
ATOM 2245 C C . ARG B 1 139 ? 30.658 28.260 33.881 1.00 36.41 132 ARG B C 1
ATOM 2246 O O . ARG B 1 139 ? 30.151 29.102 33.142 1.00 36.25 132 ARG B O 1
ATOM 2254 N N . ARG B 1 140 ? 31.979 28.074 34.003 1.00 37.72 133 ARG B N 1
ATOM 2255 C CA . ARG B 1 140 ? 32.961 28.877 33.291 1.00 39.80 133 ARG B CA 1
ATOM 2256 C C . ARG B 1 140 ? 32.827 28.636 31.789 1.00 37.03 133 ARG B C 1
ATOM 2257 O O . ARG B 1 140 ? 32.901 29.577 31.002 1.00 36.41 133 ARG B O 1
ATOM 2265 N N . LYS B 1 141 ? 32.624 27.367 31.416 1.00 35.45 134 LYS B N 1
ATOM 2266 C CA . LYS B 1 141 ? 32.467 26.973 30.024 1.00 35.35 134 LYS B CA 1
ATOM 2267 C C . LYS B 1 141 ? 31.199 27.603 29.451 1.00 34.63 134 LYS B C 1
ATOM 2268 O O . LYS B 1 141 ? 31.236 28.213 28.385 1.00 35.06 134 LYS B O 1
ATOM 2274 N N . LEU B 1 142 ? 30.089 27.470 30.187 1.00 34.46 135 LEU B N 1
ATOM 2275 C CA . LEU B 1 142 ? 28.790 27.964 29.757 1.00 34.09 135 LEU B CA 1
ATOM 2276 C C . LEU B 1 142 ? 28.861 29.460 29.466 1.00 35.00 135 LEU B C 1
ATOM 2277 O O . LEU B 1 142 ? 28.374 29.911 28.431 1.00 34.32 135 LEU B O 1
ATOM 2282 N N . LEU B 1 143 ? 29.484 30.213 30.382 1.00 36.28 136 LEU B N 1
ATOM 2283 C CA . LEU B 1 143 ? 29.426 31.667 30.369 1.00 38.32 136 LEU B CA 1
ATOM 2284 C C . LEU B 1 143 ? 30.426 32.253 29.371 1.00 40.70 136 LEU B C 1
ATOM 2285 O O . LEU B 1 143 ? 30.402 33.454 29.111 1.00 40.84 136 LEU B O 1
ATOM 2290 N N . LYS B 1 144 ? 31.287 31.397 28.807 1.00 43.89 137 LYS B N 1
ATOM 2291 C CA . LYS B 1 144 ? 32.180 31.798 27.730 1.00 47.22 137 LYS B CA 1
ATOM 2292 C C . LYS B 1 144 ? 31.422 31.803 26.404 1.00 48.62 137 LYS B C 1
ATOM 2293 O O . LYS B 1 144 ? 31.798 32.519 25.479 1.00 48.18 137 LYS B O 1
ATOM 2299 N N . ALA B 1 145 ? 30.363 30.987 26.323 1.00 51.33 138 ALA B N 1
ATOM 2300 C CA . ALA B 1 145 ? 29.531 30.897 25.133 1.00 53.31 138 ALA B CA 1
ATOM 2301 C C . ALA B 1 145 ? 28.588 32.105 25.054 1.00 55.92 138 ALA B C 1
ATOM 2302 O O . ALA B 1 145 ? 28.404 32.847 26.023 1.00 57.21 138 ALA B O 1
ATOM 2305 N N . LYS C 2 1 ? -13.902 17.825 4.750 1.00 33.34 5 LYS C N 1
ATOM 2306 C CA . LYS C 2 1 ? -13.735 18.012 6.224 1.00 32.94 5 LYS C CA 1
ATOM 2307 C C . LYS C 2 1 ? -14.585 16.983 6.969 1.00 32.66 5 LYS C C 1
ATOM 2308 O O . LYS C 2 1 ? -15.620 16.538 6.469 1.00 30.11 5 LYS C O 1
ATOM 2310 N N . GLY C 2 2 ? -14.124 16.614 8.171 1.00 32.39 6 GLY C N 1
ATOM 2311 C CA . GLY C 2 2 ? -14.782 15.609 8.992 1.00 32.24 6 GLY C CA 1
ATOM 2312 C C . GLY C 2 2 ? -14.741 14.231 8.333 1.00 32.71 6 GLY C C 1
ATOM 2313 O O . GLY C 2 2 ? -15.724 13.491 8.370 1.00 31.14 6 GLY C O 1
ATOM 2314 N N . GLY C 2 3 ? -13.589 13.910 7.728 1.00 32.33 7 GLY C N 1
ATOM 2315 C CA . GLY C 2 3 ? -13.389 12.658 7.016 1.00 31.52 7 GLY C CA 1
ATOM 2316 C C . GLY C 2 3 ? -13.036 11.507 7.957 1.00 31.47 7 GLY C C 1
ATOM 2317 O O . GLY C 2 3 ? -13.386 10.359 7.685 1.00 33.17 7 GLY C O 1
ATOM 2330 N N . GLY C 2 5 ? -13.218 8.983 10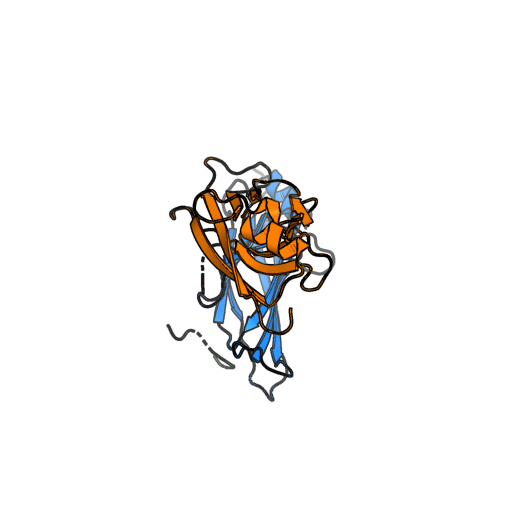.858 1.00 25.18 9 GLY C N 1
ATOM 2331 C CA . GLY C 2 5 ? -14.342 8.356 11.536 1.00 25.75 9 GLY C CA 1
ATOM 2332 C C . GLY C 2 5 ? -14.026 6.955 12.061 1.00 26.36 9 GLY C C 1
ATOM 2333 O O . GLY C 2 5 ? -13.104 6.297 11.580 1.00 26.46 9 GLY C O 1
ATOM 2334 N N . LEU C 2 6 ? -14.820 6.514 13.045 1.00 26.59 10 LEU C N 1
ATOM 2335 C CA . LEU C 2 6 ? -14.701 5.196 13.657 1.00 28.01 10 LEU C CA 1
ATOM 2336 C C . LEU C 2 6 ? -15.836 4.300 13.162 1.00 28.50 10 LEU C C 1
ATOM 2337 O O . LEU C 2 6 ? -16.890 4.792 12.763 1.00 27.80 10 LEU C O 1
ATOM 2342 N N . GLY C 2 7 ? -15.607 2.980 13.204 1.00 29.45 11 GLY C N 1
ATOM 2343 C CA . GLY C 2 7 ? -16.554 2.001 12.688 1.00 31.17 11 GLY C CA 1
ATOM 2344 C C . GLY C 2 7 ? -16.370 1.790 11.187 1.00 32.68 11 GLY C C 1
ATOM 2345 O O . GLY C 2 7 ? -15.763 2.618 10.514 1.00 31.49 11 GLY C O 1
ATOM 2358 N N . GLY C 2 9 ? -19.170 0.946 8.979 1.00 40.25 13 GLY C N 1
ATOM 2359 C CA . GLY C 2 9 ? -20.361 1.487 8.342 1.00 41.54 13 GLY C CA 1
ATOM 2360 C C . GLY C 2 9 ? -20.499 0.993 6.904 1.00 43.23 13 GLY C C 1
ATOM 2361 O O . GLY C 2 9 ? -19.958 -0.053 6.552 1.00 44.01 13 GLY C O 1
ATOM 2362 N N . GLY C 2 10 ? -21.227 1.764 6.086 1.00 44.70 14 GLY C N 1
ATOM 2363 C CA . GLY C 2 10 ? -21.345 1.515 4.656 1.00 45.89 14 GLY C CA 1
ATOM 2364 C C . GLY C 2 10 ? -22.325 0.397 4.333 1.00 46.78 14 GLY C C 1
ATOM 2365 O O . GLY C 2 10 ? -23.249 0.186 5.145 1.00 48.46 14 GLY C O 1
ATOM 2366 N N . LYS D 2 1 ? 7.764 1.810 11.201 1.00 41.52 5 LYS D N 1
ATOM 2367 C CA . LYS D 2 1 ? 7.832 1.563 9.729 1.00 42.15 5 LYS D CA 1
ATOM 2368 C C . LYS D 2 1 ? 6.983 2.602 8.998 1.00 41.78 5 LYS D C 1
ATOM 2369 O O . LYS D 2 1 ? 5.955 3.048 9.511 1.00 39.75 5 LYS D O 1
ATOM 2371 N N . GLY D 2 2 ? 7.437 2.970 7.791 1.00 41.34 6 GLY D N 1
ATOM 2372 C CA . GLY D 2 2 ? 6.826 4.022 6.994 1.00 40.61 6 GLY D CA 1
ATOM 2373 C C . GLY D 2 2 ? 6.856 5.362 7.724 1.00 41.79 6 GLY D C 1
ATOM 2374 O O . GLY D 2 2 ? 5.858 6.084 7.750 1.00 41.60 6 GLY D O 1
ATOM 2375 N N . GLY D 2 3 ? 8.007 5.662 8.342 1.00 40.17 7 GLY D N 1
ATOM 2376 C CA . GLY D 2 3 ? 8.209 6.903 9.070 1.00 37.16 7 GLY D CA 1
ATOM 2377 C C . GLY D 2 3 ? 8.639 8.040 8.145 1.00 35.80 7 GLY D C 1
ATOM 2378 O O . GLY D 2 3 ? 8.455 9.209 8.475 1.00 37.79 7 GLY D O 1
ATOM 2391 N N . GLY D 2 5 ? 8.230 10.527 5.304 1.00 28.83 9 GLY D N 1
ATOM 2392 C CA . GLY D 2 5 ? 7.084 11.158 4.670 1.00 28.92 9 GLY D CA 1
ATOM 2393 C C . GLY D 2 5 ? 7.414 12.534 4.093 1.00 29.28 9 GLY D C 1
ATOM 2394 O O . GLY D 2 5 ? 8.361 13.187 4.529 1.00 28.74 9 GLY D O 1
ATOM 2395 N N . LEU D 2 6 ? 6.607 12.957 3.110 1.00 29.06 10 LEU D N 1
ATOM 2396 C CA . LEU D 2 6 ? 6.754 14.255 2.469 1.00 29.95 10 LEU D CA 1
ATOM 2397 C C . LEU D 2 6 ? 5.647 15.192 2.948 1.00 30.78 10 LEU D C 1
ATOM 2398 O O . LEU D 2 6 ? 4.584 14.740 3.375 1.00 29.53 10 LEU D O 1
ATOM 2403 N N . GLY D 2 7 ? 5.913 16.502 2.858 1.00 31.73 11 GLY D N 1
ATOM 2404 C CA . GLY D 2 7 ? 4.984 17.527 3.306 1.00 33.17 11 GLY D CA 1
ATOM 2405 C C . GLY D 2 7 ? 5.161 17.832 4.791 1.00 35.24 11 GLY D C 1
ATOM 2406 O O . GLY D 2 7 ? 5.776 17.057 5.523 1.00 34.92 11 GLY D O 1
ATOM 2419 N N . GLY D 2 9 ? 2.384 18.639 6.993 1.00 41.49 13 GLY D N 1
ATOM 2420 C CA . GLY D 2 9 ? 1.280 18.007 7.698 1.00 43.06 13 GLY D CA 1
ATOM 2421 C C . GLY D 2 9 ? 0.997 18.702 9.027 1.00 45.06 13 GLY D C 1
ATOM 2422 O O . GLY D 2 9 ? 1.354 19.867 9.208 1.00 44.80 13 GLY D O 1
ATOM 2423 N N . GLY D 2 10 ? 0.350 17.971 9.943 1.00 45.50 14 GLY D N 1
ATOM 2424 C CA . GLY D 2 10 ? 0.065 18.462 11.283 1.00 47.66 14 GLY D CA 1
ATOM 2425 C C . GLY D 2 10 ? -1.327 19.064 11.397 1.00 47.98 14 GLY D C 1
ATOM 2426 O O . GLY D 2 10 ? -1.877 19.441 10.342 1.00 48.71 14 GLY D O 1
#

Nearest PDB structures (foldseek):
  6ls6-assembly1_A  TM=9.969E-01  e=4.337E-26  Homo sapiens
  6mim-assembly2_C  TM=9.985E-01  e=1.542E-24  Homo sapiens
  5j9s-assembly1_A  TM=9.844E-01  e=4.918E-23  Homo sapiens
  6hpy-assembly1_A  TM=9.895E-01  e=7.183E-23  Homo sapiens
  7e74-assembly2_B  TM=9.924E-01  e=3.095E-22  Homo sapiens

InterPro domains:
  IPR038704 YEATS superfamily [G3DSA:2.60.40.1970] (1-150)
  IPR040930 AF-9, ANC1 homology domain [PF17793] (503-563)
  IPR052790 YEATS domain-containing [PTHR47827] (1-567)
  IPR055129 YEATS domain [PF03366] (28-107)
  IPR055129 YEATS domain [PS51037] (1-138)

Organism: Homo sapiens (NCBI:txid9606)

Solvent-accessible surface area: 17153 Å² total

Sequence (293 aa):
MASSCAVQVKLELGHRAQVRKKPTVEGFTHDWMVFVRGPEHSNIQHFVEKVVFHLHESFPRPKRVCKDPPYKVEESGYAGFILPIEVYFKNKEEPRKVRFDYDLFLHLEGHPPVNHLRCEKLTFNNPTEDFRRKLLKAGMASSCAVQVKLELGHRAQVRKKPTVEGFTHDWMVFVRGPEHSNIQHFVEKVVFHLHESFPRPKRVCKDPPYKVEESGYAGFILPIEVYFKNKEEPRKVRFDYDLFLHLEGHPPVNHLRCEKLTFNNPTEDFRRKLLKAKGGGLGGGKGGGLGGG

Foldseek 3Di:
DPDWDKFKFKKKKWKKKDFDPDADPVRFGMKMKIFIDGPPPADLLLWWQKKWKQADPPDPPRGDIGRDPGGMDIDTHHFWDFIKMKTATPAPDPPGIDIDGDGRGADDPVDDIDTDMDMDMDMDIRGDPSSSVSRVRD/DVVDKDKFKFKKKKWKKKDADPDADPVRFGIKMKIFIDGPPRADLLLWWQWKWKQADPVDPPRGDIGRHPRGMDIDTHHFWDFIKMKTATPAPDPPRIDIDRDTRGADDPVDGMDTDMDMDMDMDIRGPPSNVVSSVSD/DPPDDDPD/DPPDDDPD

B-factor: mean 32.86, std 11.24, range [15.7, 78.55]

Secondary structure (DSSP, 8-state):
-----EEEEEEEEEEEEEE-SS--TT---EEEEEEEE-STT--GGGTEEEEEEE--TTSSS-EEEESSSSEEEEEEES--EEEEEEEEES-SSS--EEEEEEEE--PPTTSPPEEEEEEEEEEEES--HHHHHHHHH-/--S---EEEEEEEEEEEEEE-SS--TT---EEEEEEEE-GGG--GGGTEEEEEEE--TTSSS-EEEE-SSSEEEEEEESS-EEEEEEEEES-SSS--EEEEEEEE--PPTTSPPEEEEEEEEEEEES--HHHHHHHHH-/--------/----B---

GO terms:
  GO:0090090 negative regulation of canonical Wnt signaling pathway (P, IDA)
  GO:2000096 positive regulation of Wnt signaling pathway, planar cell polarity pathway (P, IGI)
  GO:0090090 negative regulation of canonical Wnt signaling pathway (P, IGI)
  GO:0003682 chromatin binding (F, IDA)
  GO:0045893 positive regulation of DNA-templated transcription (P, IDA)
  GO:0042393 histone binding (F, IDA)
  GO:0008023 transcription elongation factor complex (C, IDA)
  GO:2000035 regulation of stem cell division (P, IDA)
  GO:0060218 hematopoietic stem cell differentiation (P, IDA)
  GO:0140030 modification-dependent protein binding (F, IDA)
  GO:0140072 histone H3K9ac reader activity (F, IDA)
  GO:0005634 nucleus (C, EXP)
  GO:0005694 chromosome (C, EXP)
  GO:1902275 regulation of chromatin organization (P, IMP)
  GO:0005634 nucleus (C, TAS)
  GO:0005654 nucleoplasm (C, TAS)
  GO:0005515 protein binding (F, IPI)
  GO:0005654 nucleoplasm (C, IDA)
  GO:0140044 histone H3K18ac reader activity (F, IDA)
  GO:0140119 histone H3K27ac reader activity (F, IDA)

Radius of gyration: 24.29 Å; Cα contacts (8 Å, |Δi|>4): 648; chains: 4; bounding box: 56×52×86 Å